Protein AF-A0A1V6RNL5-F1 (afdb_monomer_lite)

Radius of gyration: 36.67 Å; chains: 1; bounding box: 53×92×108 Å

Structure (mmCIF, N/CA/C/O backbone):
data_AF-A0A1V6RNL5-F1
#
_entry.id   AF-A0A1V6RNL5-F1
#
loop_
_atom_site.group_PDB
_atom_site.id
_atom_site.type_symbol
_atom_site.label_atom_id
_atom_site.label_alt_id
_atom_site.label_comp_id
_atom_site.label_asym_id
_atom_site.label_entity_id
_atom_site.label_seq_id
_atom_site.pdbx_PDB_ins_code
_atom_site.Cartn_x
_atom_site.Cartn_y
_atom_site.Cartn_z
_atom_site.occupancy
_atom_site.B_iso_or_equiv
_atom_site.auth_seq_id
_atom_site.auth_comp_id
_atom_site.auth_asym_id
_atom_site.auth_atom_id
_atom_site.pdbx_PDB_model_num
ATOM 1 N N . MET A 1 1 ? 14.570 60.251 66.792 1.00 41.22 1 MET A N 1
ATOM 2 C CA . MET A 1 1 ? 13.364 60.557 65.996 1.00 41.22 1 MET A CA 1
ATOM 3 C C . MET A 1 1 ? 12.457 59.343 66.169 1.00 41.22 1 MET A C 1
ATOM 5 O O . MET A 1 1 ? 12.701 58.349 65.509 1.00 41.22 1 MET A O 1
ATOM 9 N N . ALA A 1 2 ? 11.607 59.232 67.196 1.00 32.16 2 ALA A N 1
ATOM 10 C CA . ALA A 1 2 ? 10.830 60.250 67.924 1.00 32.16 2 ALA A CA 1
ATOM 11 C C . ALA A 1 2 ? 9.816 60.954 66.993 1.00 32.16 2 ALA A C 1
ATOM 13 O O . ALA A 1 2 ? 10.251 61.456 65.961 1.00 32.16 2 ALA A O 1
ATOM 14 N N . SER A 1 3 ? 8.511 61.024 67.299 1.00 32.56 3 SER A N 1
ATOM 15 C CA . SER A 1 3 ? 7.811 60.628 68.542 1.00 32.56 3 SER A CA 1
ATOM 16 C C . SER A 1 3 ? 6.303 60.375 68.325 1.00 32.56 3 SER A C 1
ATOM 18 O O . SER A 1 3 ? 5.767 60.747 67.287 1.00 32.56 3 SER A O 1
ATOM 20 N N . SER A 1 4 ? 5.657 59.871 69.387 1.00 38.09 4 SER A N 1
ATOM 21 C CA . SER A 1 4 ? 4.249 60.084 69.778 1.00 38.09 4 SER A CA 1
ATOM 22 C C . SER A 1 4 ? 3.195 59.063 69.326 1.00 38.09 4 SER A C 1
ATOM 24 O O . SER A 1 4 ? 3.039 58.761 68.149 1.00 38.09 4 SER A O 1
ATOM 26 N N . ALA A 1 5 ? 2.441 58.585 70.322 1.00 38.34 5 ALA A N 1
ATOM 27 C CA . ALA A 1 5 ? 1.270 57.714 70.239 1.00 38.34 5 ALA A CA 1
ATOM 28 C C . ALA A 1 5 ? 0.258 58.121 71.333 1.00 38.34 5 ALA A C 1
ATOM 30 O O . ALA A 1 5 ? 0.687 58.597 72.381 1.00 38.34 5 ALA A O 1
ATOM 31 N N . GLU A 1 6 ? -1.036 57.880 71.097 1.00 43.03 6 GLU A N 1
ATOM 32 C CA . GLU A 1 6 ? -2.207 58.001 72.000 1.00 43.03 6 GLU A CA 1
ATOM 33 C C . GLU A 1 6 ? -3.314 57.084 71.415 1.00 43.03 6 GLU A C 1
ATOM 35 O O . GLU A 1 6 ? -3.303 56.875 70.203 1.00 43.03 6 GLU A O 1
ATOM 40 N N . TYR A 1 7 ? -4.281 56.462 72.109 1.00 35.28 7 TYR A N 1
ATOM 41 C CA . TYR A 1 7 ? -4.679 56.288 73.529 1.00 35.28 7 TYR A CA 1
ATOM 42 C C . TYR A 1 7 ? -5.334 54.857 73.603 1.00 35.28 7 TYR A C 1
ATOM 44 O O . TYR A 1 7 ? -5.719 54.338 72.558 1.00 35.28 7 TYR A O 1
ATOM 52 N N . ILE A 1 8 ? -5.378 54.036 74.670 1.00 39.12 8 ILE A N 1
ATOM 53 C CA . ILE A 1 8 ? -5.856 54.191 76.068 1.00 39.12 8 ILE A CA 1
ATOM 54 C C . ILE A 1 8 ? -7.378 54.495 76.133 1.00 39.12 8 ILE A C 1
ATOM 56 O O . ILE A 1 8 ? -7.800 55.491 75.564 1.00 39.12 8 ILE A O 1
ATOM 60 N N . THR A 1 9 ? -8.280 53.725 76.778 1.00 37.34 9 THR A N 1
ATOM 61 C CA . THR A 1 9 ? -8.229 52.401 77.469 1.00 37.34 9 THR A CA 1
ATOM 62 C C . THR A 1 9 ? -9.648 51.803 77.671 1.00 37.34 9 THR A C 1
ATOM 64 O O . THR A 1 9 ? -10.615 52.554 77.718 1.00 37.34 9 THR A O 1
ATOM 67 N N . SER A 1 10 ? -9.706 50.486 77.957 1.00 36.59 10 SER A N 1
ATOM 68 C CA . SER A 1 10 ? -10.604 49.773 78.916 1.00 36.59 10 SER A CA 1
ATOM 69 C C . SER A 1 10 ? -12.137 49.713 78.742 1.00 36.59 10 SER A C 1
ATOM 71 O O . SER A 1 10 ? -12.800 50.743 78.666 1.00 36.59 10 SER A O 1
ATOM 73 N N . GLY A 1 11 ? -12.690 48.498 78.904 1.00 33.75 11 GLY A N 1
ATOM 74 C CA . GLY A 1 11 ? -14.113 48.236 79.175 1.00 33.75 11 GLY A CA 1
ATOM 75 C C . GLY A 1 11 ? -14.483 46.739 79.190 1.00 33.75 11 GLY A C 1
ATOM 76 O O . GLY A 1 11 ? -14.855 46.212 78.149 1.00 33.75 11 GLY A O 1
ATOM 77 N N . ASP A 1 12 ? -14.388 46.078 80.352 1.00 36.31 12 ASP A N 1
ATOM 78 C CA . ASP A 1 12 ? -15.117 44.827 80.675 1.00 36.31 12 ASP A CA 1
ATOM 79 C C . ASP A 1 12 ? -16.646 45.087 80.700 1.00 36.31 12 ASP A C 1
ATOM 81 O O . ASP A 1 12 ? -17.054 46.236 80.892 1.00 36.31 12 ASP A O 1
ATOM 85 N N . SER A 1 13 ? -17.560 44.118 80.564 1.00 37.72 13 SER A N 1
ATOM 86 C CA . SER A 1 13 ? -17.477 42.637 80.590 1.00 37.72 13 SER A CA 1
ATOM 87 C C . SER A 1 13 ? -18.194 42.028 79.336 1.00 37.72 13 SER A C 1
ATOM 89 O O . SER A 1 13 ? -18.078 42.639 78.277 1.00 37.72 13 SER A O 1
ATOM 91 N N . ASP A 1 14 ? -18.892 40.877 79.239 1.00 37.12 14 ASP A N 1
ATOM 92 C CA . ASP A 1 14 ? -19.464 39.877 80.173 1.00 37.12 14 ASP A CA 1
ATOM 93 C C . ASP A 1 14 ? -19.733 38.512 79.459 1.00 37.12 14 ASP A C 1
ATOM 95 O O . ASP A 1 14 ? -19.232 38.284 78.357 1.00 37.12 14 ASP A O 1
ATOM 99 N N . GLU A 1 15 ? -20.484 37.587 80.075 1.00 40.53 15 GLU A N 1
ATOM 100 C CA . GLU A 1 15 ? -20.729 36.207 79.599 1.00 40.53 15 GLU A CA 1
ATOM 101 C C . GLU A 1 15 ? -21.642 36.046 78.358 1.00 40.53 15 GLU A C 1
ATOM 103 O O . GLU A 1 15 ? -22.542 36.842 78.088 1.00 40.53 15 GLU A O 1
ATOM 108 N N . GLY A 1 16 ? -21.466 34.923 77.639 1.00 38.56 16 GLY A N 1
ATOM 109 C CA . GLY A 1 16 ? -22.313 34.526 76.506 1.00 38.56 16 GLY A CA 1
ATOM 110 C C . GLY A 1 16 ? -21.909 33.201 75.844 1.00 38.56 16 GLY A C 1
ATOM 111 O O . GLY A 1 16 ? -21.438 33.196 74.711 1.00 38.56 16 GLY A O 1
ATOM 112 N N . LEU A 1 17 ? -22.075 32.070 76.540 1.00 47.16 17 LEU A N 1
ATOM 113 C CA . LEU A 1 17 ? -21.895 30.733 75.952 1.00 47.16 17 LEU A CA 1
ATOM 114 C C . LEU A 1 17 ? -22.963 30.436 74.887 1.00 47.16 17 LEU A C 1
ATOM 116 O O . LEU A 1 17 ? -24.149 30.586 75.175 1.00 47.16 17 LEU A O 1
ATOM 120 N N . LEU A 1 18 ? -22.557 29.872 73.744 1.00 44.62 18 LEU A N 1
ATOM 121 C CA . LEU A 1 18 ? -23.178 28.667 73.173 1.00 44.62 18 LEU A CA 1
ATOM 122 C C . LEU A 1 18 ? -22.294 28.046 72.076 1.00 44.62 18 LEU A C 1
ATOM 124 O O . LEU A 1 18 ? -21.617 28.749 71.330 1.00 44.62 18 LEU A O 1
ATOM 128 N N . ASP A 1 19 ? -22.313 26.718 72.024 1.00 43.34 19 ASP A N 1
ATOM 129 C CA . ASP A 1 19 ? -21.686 25.866 71.011 1.00 43.34 19 ASP A CA 1
ATOM 130 C C . ASP A 1 19 ? -22.740 25.476 69.965 1.00 43.34 19 ASP A C 1
ATOM 132 O O . ASP A 1 19 ? -23.848 25.088 70.339 1.00 43.34 19 ASP A O 1
ATOM 136 N N . ASP A 1 20 ? -22.389 25.574 68.682 1.00 44.31 20 ASP A N 1
ATOM 137 C CA . ASP A 1 20 ? -23.000 24.783 67.611 1.00 44.31 20 ASP A CA 1
ATOM 138 C C . ASP A 1 20 ? -21.990 24.628 66.463 1.00 44.31 20 ASP A C 1
ATOM 140 O O . ASP A 1 20 ? -21.675 25.577 65.740 1.00 44.31 20 ASP A O 1
ATOM 144 N N . SER A 1 21 ? -21.431 23.426 66.318 1.00 47.72 21 SER A N 1
ATOM 145 C CA . SER A 1 21 ? -20.469 23.113 65.258 1.00 47.72 21 SER A CA 1
ATOM 146 C C . SER A 1 21 ? -21.186 22.643 63.994 1.00 47.72 21 SER A C 1
ATOM 148 O O . SER A 1 21 ? -21.241 21.447 63.698 1.00 47.72 21 SER A O 1
ATOM 150 N N . SER A 1 22 ? -21.703 23.601 63.219 1.00 52.56 22 SER A N 1
ATOM 151 C CA . SER A 1 22 ? -22.278 23.352 61.895 1.00 52.56 22 SER A CA 1
ATOM 152 C C . SER A 1 22 ? -21.221 22.780 60.938 1.00 52.56 22 SER A C 1
ATOM 154 O O . SER A 1 22 ? -20.513 23.511 60.243 1.00 52.56 22 SER A O 1
ATOM 156 N N . HIS A 1 23 ? -21.103 21.453 60.923 1.00 49.34 23 HIS A N 1
ATOM 157 C CA . HIS A 1 23 ? -20.392 20.722 59.887 1.00 49.34 23 HIS A CA 1
ATOM 158 C C . HIS A 1 23 ? -21.227 20.818 58.611 1.00 49.34 23 HIS A C 1
ATOM 160 O O . HIS A 1 23 ? -22.218 20.104 58.453 1.00 49.34 23 HIS A O 1
ATOM 166 N N . ASP A 1 24 ? -20.827 21.706 57.701 1.00 44.84 24 ASP A N 1
ATOM 167 C CA . ASP A 1 24 ? -21.264 21.642 56.310 1.00 44.84 24 ASP A CA 1
ATOM 168 C C . ASP A 1 24 ? -20.626 20.400 55.668 1.00 44.84 24 ASP A C 1
ATOM 170 O O . ASP A 1 24 ? -19.614 20.484 54.969 1.00 44.84 24 ASP A O 1
ATOM 174 N N . ASP A 1 25 ? -21.221 19.231 55.931 1.00 44.69 25 ASP A N 1
ATOM 175 C CA . ASP A 1 25 ? -20.974 17.981 55.210 1.00 44.69 25 ASP A CA 1
ATOM 176 C C . ASP A 1 25 ? -21.470 18.140 53.764 1.00 44.69 25 ASP A C 1
ATOM 178 O O . ASP A 1 25 ? -22.495 17.594 53.340 1.00 44.69 25 ASP A O 1
ATOM 182 N N . ILE A 1 26 ? -20.714 18.916 52.982 1.00 53.91 26 ILE A N 1
ATOM 183 C CA . ILE A 1 26 ? -20.767 18.898 51.528 1.00 53.91 26 ILE A CA 1
ATOM 184 C C . ILE A 1 26 ? -20.291 17.506 51.126 1.00 53.91 26 ILE A C 1
ATOM 186 O O . ILE A 1 26 ? -19.100 17.253 50.950 1.00 53.91 26 ILE A O 1
ATOM 190 N N . ALA A 1 27 ? -21.252 16.592 51.011 1.00 55.25 27 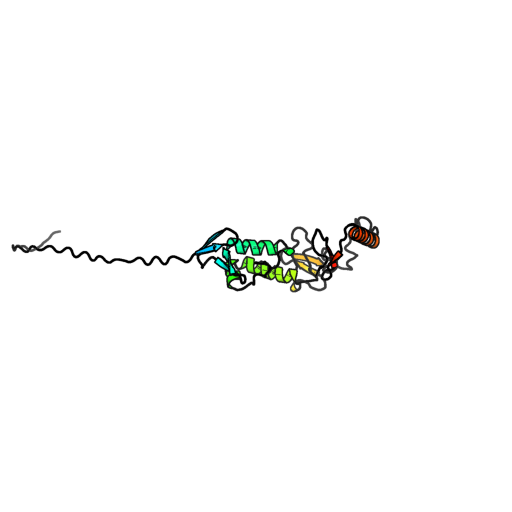ALA A N 1
ATOM 191 C CA . ALA A 1 27 ? -21.075 15.296 50.389 1.00 55.25 27 ALA A CA 1
ATOM 192 C C . ALA A 1 27 ? -20.776 15.525 48.903 1.00 55.25 27 ALA A C 1
ATOM 194 O O . ALA A 1 27 ? -21.661 15.450 48.051 1.00 55.25 27 ALA A O 1
ATOM 195 N N . GLU A 1 28 ? -19.519 15.863 48.616 1.00 52.66 28 GLU A N 1
ATOM 196 C CA . GLU A 1 28 ? -18.954 16.001 47.283 1.00 52.66 28 GLU A CA 1
ATOM 197 C C . GLU A 1 28 ? -18.931 14.604 46.657 1.00 52.66 28 GLU A C 1
ATOM 199 O O . GLU A 1 28 ? -17.948 13.868 46.724 1.00 52.66 28 GLU A O 1
ATOM 204 N N . THR A 1 29 ? -20.087 14.196 46.126 1.00 50.03 29 THR A N 1
ATOM 205 C CA . THR A 1 29 ? -20.258 12.941 45.407 1.00 50.03 29 THR A CA 1
ATOM 206 C C . THR A 1 29 ? -19.418 13.017 44.147 1.00 50.03 29 THR A C 1
ATOM 208 O O . THR A 1 29 ? -19.873 13.512 43.117 1.00 50.03 29 THR A O 1
ATOM 211 N N . SER A 1 30 ? -18.180 12.544 44.253 1.00 56.25 30 SER A N 1
ATOM 212 C CA . SER A 1 30 ? -17.283 12.338 43.131 1.00 56.25 30 SER A CA 1
ATOM 213 C C . SER A 1 30 ? -17.957 11.386 42.147 1.00 56.25 30 SER A C 1
ATOM 215 O O . SER A 1 30 ? -17.951 10.167 42.339 1.00 56.25 30 SER A O 1
ATOM 217 N N . GLU A 1 31 ? -18.570 11.956 41.111 1.00 56.22 31 GLU A N 1
ATOM 218 C CA . GLU A 1 31 ? -19.057 11.228 39.948 1.00 56.22 31 GLU A CA 1
ATOM 219 C C . GLU A 1 31 ? -17.828 10.696 39.202 1.00 56.22 31 GLU A C 1
ATOM 221 O O . GLU A 1 31 ? -17.323 11.304 38.261 1.00 56.22 31 GLU A O 1
ATOM 226 N N . GLU A 1 32 ? -17.301 9.562 39.675 1.00 59.94 32 GLU A N 1
ATOM 227 C CA . GLU A 1 32 ? -16.332 8.765 38.934 1.00 59.94 32 GLU A CA 1
ATOM 228 C C . GLU A 1 32 ? -17.032 8.249 37.670 1.00 59.94 32 GLU A C 1
ATOM 230 O O . GLU A 1 32 ? -17.618 7.162 37.649 1.00 59.94 32 GLU A O 1
ATOM 235 N N . GLU A 1 33 ? -16.993 9.055 36.604 1.00 62.12 33 GLU A N 1
ATOM 236 C CA . GLU A 1 33 ? -17.352 8.642 35.251 1.00 62.12 33 GLU A CA 1
ATOM 237 C C . GLU A 1 33 ? -16.425 7.490 34.841 1.00 62.12 33 GLU A C 1
ATOM 239 O O . GLU A 1 33 ? -15.336 7.688 34.301 1.00 62.12 33 GLU A O 1
ATOM 244 N N . THR A 1 34 ? -16.845 6.263 35.156 1.00 69.81 34 THR A N 1
ATOM 245 C CA . THR A 1 34 ? -16.095 5.037 34.863 1.00 69.81 34 THR A CA 1
ATOM 246 C C . THR A 1 34 ? -15.932 4.870 33.351 1.00 69.81 34 THR A C 1
ATOM 248 O O . THR A 1 34 ? -16.794 4.325 32.662 1.00 69.81 34 THR A O 1
ATOM 251 N N . GLU A 1 35 ? -14.812 5.381 32.828 1.00 79.94 35 GLU A N 1
ATOM 252 C CA . GLU A 1 35 ? -14.520 5.450 31.396 1.00 79.94 35 GLU A CA 1
ATOM 253 C C . GLU A 1 35 ? -14.692 4.069 30.747 1.00 79.94 35 GLU A C 1
ATOM 255 O O . GLU A 1 35 ? -13.961 3.121 31.047 1.00 79.94 35 GLU A O 1
ATOM 260 N N . THR A 1 36 ? -15.686 3.937 29.863 1.00 88.06 36 THR A N 1
ATOM 261 C CA . THR A 1 36 ? -16.117 2.630 29.354 1.00 88.06 36 THR A CA 1
ATOM 262 C C . THR A 1 36 ? -15.012 1.964 28.536 1.00 88.06 36 THR A C 1
ATOM 264 O O . THR A 1 36 ? -14.718 2.375 27.408 1.00 88.06 36 THR A O 1
ATOM 267 N N . ARG A 1 37 ? -14.413 0.909 29.091 1.00 93.12 37 ARG A N 1
ATOM 268 C CA . ARG A 1 37 ? -13.313 0.164 28.469 1.00 93.12 37 ARG A CA 1
ATOM 269 C C . ARG A 1 37 ? -13.829 -0.937 27.546 1.00 93.12 37 ARG A C 1
ATOM 271 O O . ARG A 1 37 ? -14.922 -1.461 27.738 1.00 93.12 37 ARG A O 1
ATOM 278 N N . HIS A 1 38 ? -13.031 -1.298 26.548 1.00 94.56 38 HIS A N 1
ATOM 279 C CA . HIS A 1 38 ? -13.281 -2.421 25.645 1.00 94.56 38 HIS A CA 1
ATOM 280 C C . HIS A 1 38 ? -11.998 -3.236 25.439 1.00 94.56 38 HIS A C 1
ATOM 282 O O . HIS A 1 38 ? -10.903 -2.678 25.352 1.00 94.56 38 HIS A O 1
ATOM 288 N N . ALA A 1 39 ? -12.126 -4.559 25.327 1.00 96.94 39 ALA A N 1
ATOM 289 C CA . ALA A 1 39 ? -10.996 -5.452 25.077 1.00 96.94 39 ALA A CA 1
ATOM 290 C C . ALA A 1 39 ? -10.543 -5.427 23.604 1.00 96.94 39 ALA A C 1
ATOM 292 O O . ALA A 1 39 ? -11.356 -5.438 22.675 1.00 96.94 39 ALA A O 1
ATOM 293 N N . CYS A 1 40 ? -9.230 -5.443 23.381 1.00 97.75 40 CYS A N 1
ATOM 294 C CA . CYS A 1 40 ? -8.623 -5.562 22.060 1.00 97.75 40 CYS A CA 1
ATOM 295 C C . CYS A 1 40 ? -8.640 -7.018 21.565 1.00 97.75 40 CYS A C 1
ATOM 297 O O . CYS A 1 40 ? -8.128 -7.923 22.219 1.00 97.75 40 CYS A O 1
ATOM 299 N N . THR A 1 41 ? -9.127 -7.238 20.344 1.00 96.81 41 THR A N 1
ATOM 300 C CA . THR A 1 41 ? -9.250 -8.563 19.700 1.00 96.81 41 THR A CA 1
ATOM 301 C C . THR A 1 41 ? -7.902 -9.274 19.492 1.00 96.81 41 THR A C 1
ATOM 303 O O . THR A 1 41 ? -7.871 -10.487 19.299 1.00 96.81 41 THR A O 1
ATOM 306 N N . SER A 1 42 ? -6.780 -8.542 19.510 1.00 96.50 42 SER A N 1
ATOM 307 C CA . SER A 1 42 ? -5.441 -9.093 19.239 1.00 96.50 42 SER A CA 1
ATOM 308 C C . SER A 1 42 ? -4.554 -9.272 20.473 1.00 96.50 42 SER A C 1
ATOM 310 O O . SER A 1 42 ? -3.875 -10.292 20.544 1.00 96.50 42 SER A O 1
ATOM 312 N N . CYS A 1 43 ? -4.543 -8.335 21.429 1.00 97.62 43 CYS A N 1
ATOM 313 C CA . CYS A 1 43 ? -3.750 -8.458 22.665 1.00 97.62 43 CYS A CA 1
ATOM 314 C C . CYS A 1 43 ? -4.581 -8.806 23.912 1.00 97.62 43 CYS A C 1
ATOM 316 O O . CYS A 1 43 ? -4.008 -9.074 24.960 1.00 97.62 43 CYS A O 1
ATOM 318 N N . THR A 1 44 ? -5.916 -8.838 23.820 1.00 96.69 44 THR A N 1
ATOM 319 C CA . THR A 1 44 ? -6.878 -9.099 24.918 1.00 96.69 44 THR A CA 1
ATOM 320 C C . THR A 1 44 ? -6.890 -8.100 26.083 1.00 96.69 44 THR A C 1
ATOM 322 O O . THR A 1 44 ? -7.766 -8.184 26.936 1.00 96.69 44 THR A O 1
ATOM 325 N N . GLU A 1 45 ? -5.996 -7.112 26.090 1.00 97.62 45 GLU A N 1
ATOM 326 C CA . GLU A 1 45 ? -5.992 -5.994 27.040 1.00 97.62 45 GLU A CA 1
ATOM 327 C C . GLU A 1 45 ? -7.161 -5.022 26.802 1.00 97.62 45 GLU A C 1
ATOM 329 O O . GLU A 1 45 ? -7.674 -4.900 25.684 1.00 97.62 45 GLU A O 1
ATOM 334 N N . GLU A 1 46 ? -7.552 -4.293 27.849 1.00 96.31 46 GLU A N 1
ATOM 335 C CA . GLU A 1 46 ? -8.646 -3.319 27.821 1.00 96.31 46 GLU A CA 1
ATOM 336 C C . GLU A 1 46 ? -8.168 -1.879 27.623 1.00 96.31 46 GLU A C 1
ATOM 338 O O . GLU A 1 46 ? -7.299 -1.393 28.352 1.00 96.31 46 GLU A O 1
ATOM 343 N N . TYR A 1 47 ? -8.827 -1.161 26.715 1.00 95.38 47 TYR A N 1
ATOM 344 C CA . TYR A 1 47 ? -8.529 0.223 26.344 1.00 95.38 47 TYR A CA 1
ATOM 345 C C . TYR A 1 47 ? -9.792 1.090 26.435 1.00 95.38 47 TYR A C 1
ATOM 347 O O . TYR A 1 47 ? -10.895 0.568 26.250 1.00 95.38 47 TYR A O 1
ATOM 355 N N . PRO A 1 48 ? -9.666 2.401 26.699 1.00 93.62 48 PRO A N 1
ATOM 356 C CA . PRO A 1 48 ? -10.796 3.321 26.617 1.00 93.62 48 PRO A CA 1
ATOM 357 C C . PRO A 1 48 ? -11.300 3.475 25.175 1.00 93.62 48 PRO A C 1
ATOM 359 O O . PRO A 1 48 ? -10.567 3.220 24.215 1.00 93.62 48 PRO A O 1
ATOM 362 N N . LEU A 1 49 ? -12.544 3.944 25.011 1.00 89.69 49 LEU A N 1
ATOM 363 C CA . LEU A 1 49 ? -13.148 4.183 23.688 1.00 89.69 49 LEU A CA 1
ATOM 364 C C . LEU A 1 49 ? -12.344 5.154 22.802 1.00 89.69 49 LEU A C 1
ATOM 366 O O . LEU A 1 49 ? -12.440 5.089 21.580 1.00 89.69 49 LEU A O 1
ATOM 370 N N . SER A 1 50 ? -11.547 6.034 23.407 1.00 89.12 50 SER A N 1
ATOM 371 C CA . SER A 1 50 ? -10.683 7.017 22.744 1.00 89.12 50 SER A CA 1
ATOM 372 C C . SER A 1 50 ? -9.481 6.405 22.001 1.00 89.12 50 SER A C 1
ATOM 374 O O . SER A 1 50 ? -9.030 6.974 21.006 1.00 89.12 50 SER A O 1
ATOM 376 N N . ASP A 1 51 ? -8.988 5.237 22.432 1.00 91.31 51 ASP A N 1
ATOM 377 C CA . ASP A 1 51 ? -7.808 4.554 21.867 1.00 91.31 51 ASP A CA 1
ATOM 378 C C . ASP A 1 51 ? -8.123 3.178 21.244 1.00 91.31 51 ASP A C 1
ATOM 380 O O . ASP A 1 51 ? -7.213 2.411 20.897 1.00 91.31 51 ASP A O 1
ATOM 384 N N . ILE A 1 52 ? -9.412 2.873 21.044 1.00 93.94 52 ILE A N 1
ATOM 385 C CA . ILE A 1 52 ? -9.873 1.634 20.410 1.00 93.94 52 ILE A CA 1
ATOM 386 C C . ILE A 1 52 ? -10.658 1.901 19.117 1.00 93.94 52 ILE A C 1
ATOM 388 O O . ILE A 1 52 ? -11.559 2.733 19.059 1.00 93.94 52 ILE A O 1
ATOM 392 N N . PHE A 1 53 ? -10.323 1.176 18.052 1.00 94.62 53 PHE A N 1
ATOM 393 C CA . PHE A 1 53 ? -11.026 1.241 16.774 1.00 94.62 53 PHE A CA 1
ATOM 394 C C . PHE A 1 53 ? -11.890 -0.004 16.572 1.00 94.62 53 PHE A C 1
ATOM 396 O O . PHE A 1 53 ? -11.374 -1.124 16.505 1.00 94.62 53 PHE A O 1
ATOM 403 N N . GLN A 1 54 ? -13.204 0.193 16.428 1.00 94.69 54 GLN A N 1
ATOM 404 C CA . GLN A 1 54 ? -14.136 -0.868 16.053 1.00 94.69 54 GLN A CA 1
ATOM 405 C C . GLN A 1 54 ? -14.271 -0.974 14.528 1.00 94.69 54 GLN A C 1
ATOM 407 O O . GLN A 1 54 ? -14.543 -0.005 13.822 1.00 94.69 54 GLN A O 1
ATOM 412 N N . THR A 1 55 ? -14.096 -2.189 14.018 1.00 94.38 55 THR A N 1
ATOM 413 C CA . THR A 1 55 ? -14.195 -2.528 12.590 1.00 94.38 55 THR A CA 1
ATOM 414 C C . THR A 1 55 ? -15.625 -2.898 12.172 1.00 94.38 55 THR A C 1
ATOM 416 O O . THR A 1 55 ? -16.464 -3.232 13.002 1.00 94.38 55 THR A O 1
ATOM 419 N N . GLU A 1 56 ? -15.907 -2.923 10.860 1.00 92.31 56 GLU A N 1
ATOM 420 C CA . GLU A 1 56 ? -17.234 -3.289 10.308 1.00 92.31 56 GLU A CA 1
ATOM 421 C C . GLU A 1 56 ? -17.685 -4.725 10.663 1.00 92.31 56 GLU A C 1
ATOM 423 O O . GLU A 1 56 ? -18.873 -5.030 10.612 1.00 92.31 56 GLU A O 1
ATOM 428 N N . CYS A 1 57 ? -16.754 -5.592 11.076 1.00 94.75 57 CYS A N 1
ATOM 429 C CA . CYS A 1 57 ? -17.015 -6.937 11.603 1.00 94.75 57 CYS A CA 1
ATOM 430 C C . CYS A 1 57 ? -17.319 -6.949 13.126 1.00 94.75 57 CYS A C 1
ATOM 432 O O . CYS A 1 57 ? -17.258 -8.011 13.743 1.00 94.75 57 CYS A O 1
ATOM 434 N N . ALA A 1 58 ? -17.555 -5.779 13.736 1.00 93.75 58 ALA A N 1
ATOM 435 C CA . ALA A 1 58 ? -17.739 -5.504 15.170 1.00 93.75 58 ALA A CA 1
ATOM 436 C C . ALA A 1 58 ? -16.541 -5.780 16.111 1.00 93.75 58 ALA A C 1
ATOM 438 O O . ALA A 1 58 ? -16.617 -5.439 17.291 1.00 93.75 58 ALA A O 1
ATOM 439 N N . HIS A 1 59 ? -15.421 -6.320 15.618 1.00 95.88 59 HIS A N 1
ATOM 440 C CA . HIS A 1 59 ? -14.206 -6.512 16.419 1.00 95.88 59 HIS A CA 1
ATOM 441 C C . HIS A 1 59 ? -13.471 -5.191 16.681 1.00 95.88 59 HIS A C 1
ATOM 443 O O . HIS A 1 59 ? -13.330 -4.353 15.783 1.00 95.88 59 HIS A O 1
ATOM 449 N N . SER A 1 60 ? -12.953 -5.037 17.898 1.00 96.12 60 SER A N 1
ATOM 450 C CA . SER A 1 60 ? -12.241 -3.837 18.346 1.00 96.12 60 SER A CA 1
ATOM 451 C C . SER A 1 60 ? -10.735 -4.079 18.441 1.00 96.12 60 SER A C 1
ATOM 453 O O . SER A 1 60 ? -10.302 -5.157 18.852 1.00 96.12 60 SER A O 1
ATOM 455 N N . TYR A 1 61 ? -9.928 -3.086 18.071 1.00 96.81 61 TYR A N 1
ATOM 456 C CA . TYR A 1 61 ? -8.464 -3.147 18.086 1.00 96.81 61 TYR A CA 1
ATOM 457 C C . TYR A 1 61 ? -7.889 -1.898 18.753 1.00 96.81 61 TYR A C 1
ATOM 459 O O . TYR A 1 61 ? -8.307 -0.790 18.426 1.00 96.81 61 TYR A O 1
ATOM 467 N N . CYS A 1 62 ? -6.909 -2.058 19.642 1.00 96.56 62 CYS A N 1
ATOM 468 C CA . CYS A 1 62 ? -6.125 -0.929 20.137 1.00 96.56 62 CYS A CA 1
ATOM 469 C C . CYS A 1 62 ? -5.187 -0.381 19.051 1.00 96.56 62 CYS A C 1
ATOM 471 O O . CYS A 1 62 ? -4.849 -1.086 18.088 1.00 96.56 62 CYS A O 1
ATOM 473 N N . ARG A 1 63 ? -4.728 0.860 19.248 1.00 95.19 63 ARG A N 1
ATOM 474 C CA . ARG A 1 63 ? -3.819 1.594 18.353 1.00 95.19 63 ARG A CA 1
ATOM 475 C C . ARG A 1 63 ? -2.637 0.762 17.838 1.00 95.19 63 ARG A C 1
ATOM 477 O O . ARG A 1 63 ? -2.401 0.724 16.631 1.00 95.19 63 ARG A O 1
ATOM 484 N N . GLU A 1 64 ? -1.925 0.056 18.715 1.00 96.19 64 GLU A N 1
ATOM 485 C CA . GLU A 1 64 ? -0.760 -0.757 18.332 1.00 96.19 64 GLU A CA 1
ATOM 486 C C . GLU A 1 64 ? -1.142 -1.979 17.485 1.00 96.19 64 GLU A C 1
ATOM 488 O O . GLU A 1 64 ? -0.496 -2.286 16.483 1.00 96.19 64 GLU A O 1
ATOM 493 N N . CYS A 1 65 ? -2.229 -2.668 17.840 1.00 96.94 65 CYS A N 1
ATOM 494 C CA . CYS A 1 65 ? -2.672 -3.853 17.108 1.00 96.94 65 CYS A CA 1
ATOM 495 C C . CYS A 1 65 ? -3.207 -3.510 15.710 1.00 96.94 65 CYS A C 1
ATOM 497 O O . CYS A 1 65 ? -2.930 -4.246 14.758 1.00 96.94 65 CYS A O 1
ATOM 499 N N . ILE A 1 66 ? -3.923 -2.388 15.548 1.00 95.50 66 ILE A N 1
ATOM 500 C CA . ILE A 1 66 ? -4.353 -1.938 14.216 1.00 95.50 66 ILE A CA 1
ATOM 501 C C . ILE A 1 66 ? -3.165 -1.429 13.383 1.00 95.50 66 ILE A C 1
ATOM 503 O O . ILE A 1 66 ? -3.089 -1.747 12.195 1.00 95.50 66 ILE A O 1
ATOM 507 N N . LEU A 1 67 ? -2.187 -0.746 13.996 1.00 95.62 67 LEU A N 1
ATOM 508 C CA . LEU A 1 67 ? -0.926 -0.363 13.346 1.00 95.62 67 LEU A CA 1
ATOM 509 C C . LEU A 1 67 ? -0.185 -1.584 12.787 1.00 95.62 67 LEU A C 1
ATOM 511 O O . LEU A 1 67 ? 0.068 -1.637 11.582 1.00 95.62 67 LEU A O 1
ATOM 515 N N . HIS A 1 68 ? 0.080 -2.599 13.614 1.00 95.69 68 HIS A N 1
ATOM 516 C CA . HIS A 1 68 ? 0.737 -3.833 13.173 1.00 95.69 68 HIS A CA 1
ATOM 517 C C . HIS A 1 68 ? -0.036 -4.545 12.050 1.00 95.69 68 HIS A C 1
ATOM 519 O O . HIS A 1 68 ? 0.574 -5.104 11.134 1.00 95.69 68 HIS A O 1
ATOM 525 N N . LEU A 1 69 ? -1.374 -4.524 12.067 1.00 95.19 69 LEU A N 1
ATOM 526 C CA . LEU A 1 69 ? -2.188 -5.113 10.999 1.00 95.19 69 LEU A CA 1
ATOM 527 C C . LEU A 1 69 ? -2.022 -4.359 9.666 1.00 95.19 69 LEU A C 1
ATOM 529 O O . LEU A 1 69 ? -1.932 -4.988 8.607 1.00 95.19 69 LEU A O 1
ATOM 533 N N . PHE A 1 70 ? -1.914 -3.027 9.709 1.00 95.75 70 PHE A N 1
ATOM 534 C CA . PHE A 1 70 ? -1.583 -2.213 8.539 1.00 95.75 70 PHE A CA 1
ATOM 535 C C . PHE A 1 70 ? -0.147 -2.459 8.060 1.00 95.75 70 PHE A C 1
ATOM 537 O O . PHE A 1 70 ? 0.043 -2.721 6.872 1.00 95.75 70 PHE A O 1
ATOM 544 N N . GLU A 1 71 ? 0.853 -2.467 8.943 1.00 95.50 71 GLU A N 1
ATOM 545 C CA . GLU A 1 71 ? 2.258 -2.705 8.577 1.00 95.50 71 GLU A CA 1
ATOM 546 C C . GLU A 1 71 ? 2.477 -4.053 7.885 1.00 95.50 71 GLU A C 1
ATOM 548 O O . GLU A 1 71 ? 3.112 -4.111 6.827 1.00 95.50 71 GLU A O 1
ATOM 553 N N . ASN A 1 72 ? 1.879 -5.122 8.418 1.00 94.62 72 ASN A N 1
ATOM 554 C CA . ASN A 1 72 ? 1.927 -6.454 7.814 1.00 94.62 72 ASN A CA 1
ATOM 555 C C . ASN A 1 72 ? 1.283 -6.496 6.414 1.00 94.62 72 ASN A C 1
ATOM 557 O O . ASN A 1 72 ? 1.729 -7.254 5.550 1.00 94.62 72 ASN A O 1
ATOM 561 N N . SER A 1 73 ? 0.279 -5.652 6.149 1.00 94.50 73 SER A N 1
ATOM 562 C CA . SER A 1 73 ? -0.299 -5.497 4.806 1.00 94.50 73 SER A CA 1
ATOM 563 C C . SER A 1 73 ? 0.630 -4.759 3.831 1.00 94.50 73 SER A C 1
ATOM 565 O O . SER A 1 73 ? 0.579 -4.999 2.624 1.00 94.50 73 SER A O 1
ATOM 567 N N . LEU A 1 74 ? 1.509 -3.876 4.326 1.00 92.31 74 LEU A N 1
ATOM 568 C CA . LEU A 1 74 ? 2.494 -3.191 3.487 1.00 92.31 74 LEU A CA 1
ATOM 569 C C . LEU A 1 74 ? 3.643 -4.132 3.116 1.00 92.31 74 LEU A C 1
ATOM 571 O O . LEU A 1 74 ? 4.025 -4.193 1.945 1.00 92.31 74 LEU A O 1
ATOM 575 N N . THR A 1 75 ? 4.176 -4.880 4.086 1.00 90.12 75 THR A N 1
ATOM 576 C CA . THR A 1 75 ? 5.316 -5.789 3.878 1.00 90.12 75 THR A CA 1
ATOM 577 C C . THR A 1 75 ? 4.949 -7.013 3.037 1.00 90.12 75 THR A C 1
ATOM 579 O O . THR A 1 75 ? 5.732 -7.409 2.173 1.00 90.12 75 THR A O 1
ATOM 582 N N . ASN A 1 76 ? 3.752 -7.581 3.219 1.00 89.44 76 ASN A N 1
ATOM 583 C CA . ASN A 1 76 ? 3.305 -8.784 2.520 1.00 89.44 76 ASN A CA 1
ATOM 584 C C . ASN A 1 76 ? 2.085 -8.499 1.627 1.00 89.44 76 ASN A C 1
ATOM 586 O O . ASN A 1 76 ? 0.968 -8.328 2.108 1.00 89.44 76 ASN A O 1
ATOM 590 N N . GLU A 1 77 ? 2.285 -8.540 0.305 1.00 88.31 77 GLU A N 1
ATOM 591 C CA . GLU A 1 77 ? 1.240 -8.296 -0.705 1.00 88.31 77 GLU A CA 1
ATOM 592 C C . GLU A 1 77 ? 0.033 -9.251 -0.568 1.00 88.31 77 GLU A C 1
ATOM 594 O O . GLU A 1 77 ? -1.090 -8.859 -0.872 1.00 88.31 77 GLU A O 1
ATOM 599 N N . SER A 1 78 ? 0.211 -10.465 -0.024 1.00 90.19 78 SER A N 1
ATOM 600 C CA . SER A 1 78 ? -0.914 -11.383 0.244 1.00 90.19 78 SER A CA 1
ATOM 601 C C . SER A 1 78 ? -1.796 -10.959 1.431 1.00 90.19 78 SER A C 1
ATOM 603 O O . SER A 1 78 ? -2.964 -11.350 1.507 1.00 90.19 78 SER A O 1
ATOM 605 N N . LEU A 1 79 ? -1.273 -10.126 2.338 1.00 91.69 79 LEU A N 1
ATOM 606 C CA . LEU A 1 79 ? -2.002 -9.532 3.465 1.00 91.69 79 LEU A CA 1
ATOM 607 C C . LEU A 1 79 ? -2.608 -8.163 3.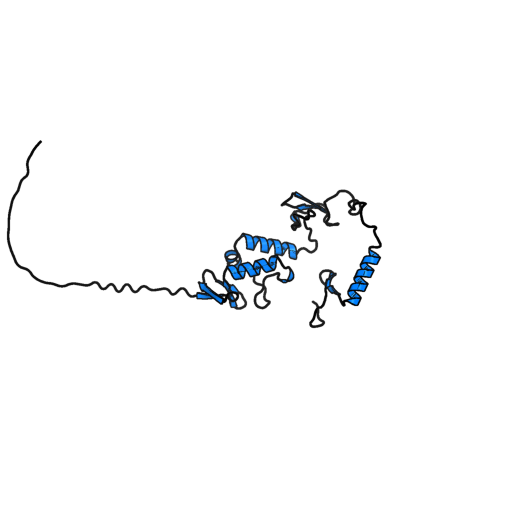118 1.00 91.69 79 LEU A C 1
ATOM 609 O O . LEU A 1 79 ? -3.299 -7.583 3.950 1.00 91.69 79 LEU A O 1
ATOM 613 N N . TYR A 1 80 ? -2.404 -7.662 1.896 1.00 92.62 80 TYR A N 1
ATOM 614 C CA . TYR A 1 80 ? -3.041 -6.443 1.404 1.00 92.62 80 TYR A CA 1
ATOM 615 C C . TYR A 1 80 ? -4.435 -6.726 0.807 1.00 92.62 80 TYR A C 1
ATOM 617 O O . TYR A 1 80 ? -4.627 -7.776 0.186 1.00 92.62 80 TYR A O 1
ATOM 625 N N . PRO A 1 81 ? -5.424 -5.821 0.961 1.00 93.62 81 PRO A N 1
ATOM 626 C CA . PRO A 1 81 ? -5.526 -4.829 2.041 1.00 93.62 81 PRO A CA 1
ATOM 627 C C . PRO A 1 81 ? -5.685 -5.528 3.411 1.00 93.62 81 PRO A C 1
ATOM 629 O O . PRO A 1 81 ? -6.088 -6.696 3.422 1.00 93.62 81 PRO A O 1
ATOM 632 N N . PRO A 1 82 ? -5.430 -4.848 4.548 1.00 94.50 82 PRO A N 1
ATOM 633 C CA . PRO A 1 82 ? -5.621 -5.413 5.886 1.00 94.50 82 PRO A CA 1
ATOM 634 C C . PRO A 1 82 ? -7.086 -5.816 6.108 1.00 94.50 82 PRO A C 1
ATOM 636 O O . PRO A 1 82 ? -7.998 -5.199 5.552 1.00 94.50 82 PRO A O 1
ATOM 639 N N . ARG A 1 83 ? -7.326 -6.879 6.888 1.00 95.00 83 ARG A N 1
ATOM 640 C CA . ARG A 1 83 ? -8.645 -7.528 7.012 1.00 95.00 83 ARG A CA 1
ATOM 641 C C . ARG A 1 83 ? -8.975 -7.941 8.446 1.00 95.00 83 ARG A C 1
ATOM 643 O O . ARG A 1 83 ? -8.152 -8.585 9.088 1.00 95.00 83 ARG A O 1
ATOM 650 N N . CYS A 1 84 ? -10.216 -7.700 8.867 1.00 95.44 84 CYS A N 1
ATOM 651 C CA . CYS A 1 84 ? -10.878 -8.444 9.947 1.00 95.44 84 CYS A CA 1
ATOM 652 C C . CYS A 1 84 ? -11.810 -9.486 9.318 1.00 95.44 84 CYS A C 1
ATOM 654 O O . CYS A 1 84 ? -12.498 -9.152 8.361 1.00 95.44 84 CYS A O 1
ATOM 656 N N . CYS A 1 85 ? -11.883 -10.722 9.831 1.00 93.44 85 CYS A N 1
ATOM 657 C CA . CYS A 1 85 ? -12.877 -11.725 9.391 1.00 93.44 85 CYS A CA 1
ATOM 658 C C . CYS A 1 85 ? -13.009 -11.857 7.853 1.00 93.44 85 CYS A C 1
ATOM 660 O O . CYS A 1 85 ? -14.104 -11.990 7.313 1.00 93.44 85 CYS A O 1
ATOM 662 N N . HIS A 1 86 ? -11.878 -11.781 7.141 1.00 90.12 86 HIS A N 1
ATOM 663 C CA . HIS A 1 86 ? -11.759 -11.709 5.673 1.00 90.12 86 HIS A CA 1
ATOM 664 C C . HIS A 1 86 ? -12.338 -10.452 4.980 1.00 90.12 86 HIS A C 1
ATOM 666 O O . HIS A 1 86 ? -12.087 -10.264 3.789 1.00 90.12 86 HIS A O 1
ATOM 672 N N . GLN A 1 87 ? -13.022 -9.556 5.691 1.00 93.25 87 GLN A N 1
ATOM 673 C CA . GLN A 1 87 ? -13.483 -8.258 5.194 1.00 93.25 87 GLN A CA 1
ATOM 674 C C . GLN A 1 87 ? -12.355 -7.205 5.234 1.00 93.25 87 GLN A C 1
ATOM 676 O O . GLN A 1 87 ? -11.697 -7.061 6.268 1.00 93.25 87 GLN A O 1
ATOM 681 N N . PRO A 1 88 ? -12.103 -6.454 4.142 1.00 93.12 88 PRO A N 1
ATOM 682 C CA . PRO A 1 88 ? -11.130 -5.361 4.134 1.00 93.12 88 PRO A CA 1
ATOM 683 C C . PRO A 1 88 ? -11.475 -4.254 5.131 1.00 93.12 88 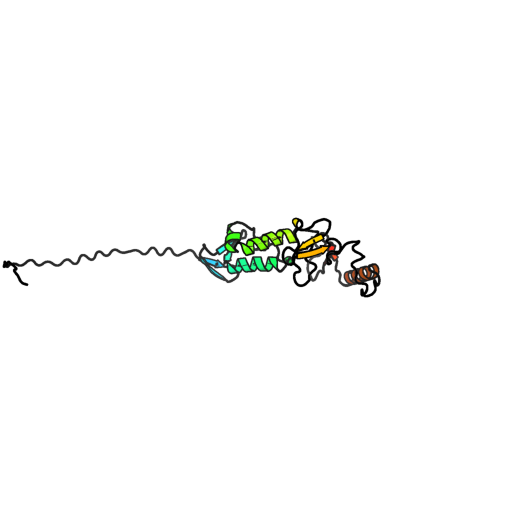PRO A C 1
ATOM 685 O O . PRO A 1 88 ? -12.579 -3.713 5.103 1.00 93.12 88 PRO A O 1
ATOM 688 N N . ILE A 1 89 ? -10.504 -3.862 5.955 1.00 93.62 89 ILE A N 1
ATOM 689 C CA . ILE A 1 89 ? -10.623 -2.680 6.810 1.00 93.62 89 ILE A CA 1
ATOM 690 C C . ILE A 1 89 ? -10.506 -1.445 5.914 1.00 93.62 89 ILE A C 1
ATOM 692 O O . ILE A 1 89 ? -9.534 -1.281 5.171 1.00 93.62 89 ILE A O 1
ATOM 696 N N . ARG A 1 90 ? -11.530 -0.590 5.942 1.00 85.62 90 ARG A N 1
ATOM 697 C CA . ARG A 1 90 ? -11.576 0.629 5.131 1.00 85.62 90 ARG A CA 1
ATOM 698 C C . ARG A 1 90 ? -10.684 1.702 5.752 1.00 85.62 90 ARG A C 1
ATOM 700 O O . ARG A 1 90 ? -10.710 1.899 6.960 1.00 85.62 90 ARG A O 1
ATOM 707 N N . ALA A 1 91 ? -9.954 2.435 4.916 1.00 83.19 91 ALA A N 1
ATOM 708 C CA . ALA A 1 91 ? -9.309 3.680 5.325 1.00 83.19 91 ALA A CA 1
ATOM 709 C C . ALA A 1 91 ? -10.379 4.781 5.437 1.00 83.19 91 ALA A C 1
ATOM 711 O O . ALA A 1 91 ? -10.664 5.490 4.472 1.00 83.19 91 ALA A O 1
ATOM 712 N N . SER A 1 92 ? -11.047 4.832 6.590 1.00 90.00 92 SER A N 1
ATOM 713 C CA . SER A 1 92 ? -11.877 5.955 7.033 1.00 90.00 92 SER A CA 1
ATOM 714 C C . SER A 1 92 ? -11.037 6.907 7.888 1.00 90.00 92 SER A C 1
ATOM 716 O O . SER A 1 92 ? -9.994 6.504 8.400 1.00 90.00 92 SER A O 1
ATOM 718 N N . THR A 1 93 ? -11.495 8.146 8.089 1.00 91.81 93 THR A N 1
ATOM 719 C CA . THR A 1 93 ? -10.768 9.157 8.879 1.00 91.81 93 THR A CA 1
ATOM 720 C C . THR A 1 93 ? -10.363 8.629 10.259 1.00 91.81 93 THR A C 1
ATOM 722 O O . THR A 1 93 ? -9.191 8.682 10.594 1.00 91.81 93 THR A O 1
ATOM 725 N N . ALA A 1 94 ? -11.273 7.964 10.981 1.00 90.31 94 ALA A N 1
ATOM 726 C CA . ALA A 1 94 ? -10.983 7.367 12.290 1.00 90.31 94 ALA A CA 1
ATOM 727 C C . ALA A 1 94 ? -9.850 6.316 12.269 1.00 90.31 94 ALA A C 1
ATOM 729 O O . ALA A 1 94 ? -9.093 6.204 13.231 1.00 90.31 94 ALA A O 1
ATOM 730 N N . VAL A 1 95 ? -9.694 5.559 11.174 1.00 91.19 95 VAL A N 1
ATOM 731 C CA . VAL A 1 95 ? -8.546 4.651 11.003 1.00 91.19 95 VAL A CA 1
ATOM 732 C C . VAL A 1 95 ? -7.279 5.442 10.710 1.00 91.19 95 VAL A C 1
ATOM 734 O O . VAL A 1 95 ? -6.239 5.145 11.288 1.00 91.19 95 VAL A O 1
ATOM 737 N N . GLU A 1 96 ? -7.363 6.443 9.832 1.00 93.94 96 GLU A N 1
ATOM 738 C CA . GLU A 1 96 ? -6.227 7.283 9.440 1.00 93.94 96 GLU A CA 1
ATOM 739 C C . GLU A 1 96 ? -5.668 8.109 10.612 1.00 93.94 96 GLU A C 1
ATOM 741 O O . GLU A 1 96 ? -4.448 8.243 10.733 1.00 93.94 96 GLU A O 1
ATOM 746 N N . ASP A 1 97 ? -6.538 8.570 11.513 1.00 92.56 97 ASP A N 1
ATOM 747 C CA . ASP A 1 97 ? -6.195 9.247 12.767 1.00 92.56 97 ASP A CA 1
ATOM 748 C C . ASP A 1 97 ? -5.588 8.274 13.796 1.00 92.56 97 ASP A C 1
ATOM 750 O O . ASP A 1 97 ? -4.673 8.637 14.541 1.00 92.56 97 ASP A O 1
ATOM 754 N N . MET A 1 98 ? -6.038 7.011 13.825 1.00 92.06 98 MET A N 1
ATOM 755 C CA . MET A 1 98 ? -5.481 6.008 14.737 1.00 92.06 98 MET A CA 1
ATOM 756 C C . MET A 1 98 ? -4.089 5.523 14.306 1.00 92.06 98 MET A C 1
ATOM 758 O O . MET A 1 98 ? -3.182 5.467 15.140 1.00 92.06 98 MET A O 1
ATOM 762 N N . ILE A 1 99 ? -3.895 5.212 13.017 1.00 93.88 99 ILE A N 1
ATOM 763 C CA . ILE A 1 99 ? -2.592 4.782 12.468 1.00 93.88 99 ILE A CA 1
ATOM 764 C C . ILE A 1 99 ? -1.648 5.959 12.162 1.00 93.88 99 ILE A C 1
ATOM 766 O O . ILE A 1 99 ? -0.463 5.760 11.892 1.00 93.88 99 ILE A O 1
ATOM 770 N N . GLY A 1 100 ? -2.160 7.188 12.189 1.00 94.62 100 GLY A N 1
ATOM 771 C CA . GLY A 1 100 ? -1.406 8.410 11.952 1.00 94.62 100 GLY A CA 1
ATOM 772 C C . GLY A 1 100 ? -1.051 8.677 10.484 1.00 94.62 100 GLY A C 1
ATOM 773 O O . GLY A 1 100 ? -1.155 7.832 9.587 1.00 94.62 100 GLY A O 1
ATOM 774 N N . ILE A 1 101 ? -0.587 9.905 10.240 1.00 93.94 101 ILE A N 1
ATOM 775 C CA . ILE A 1 101 ? -0.398 10.479 8.897 1.00 93.94 101 ILE A CA 1
ATOM 776 C C . ILE A 1 101 ? 0.614 9.686 8.051 1.00 93.94 101 ILE A C 1
ATOM 778 O O . ILE A 1 101 ? 0.358 9.434 6.874 1.00 93.94 101 ILE A O 1
ATOM 782 N N . GLU A 1 102 ? 1.750 9.262 8.617 1.00 93.81 102 GLU A N 1
ATOM 783 C CA . GLU A 1 102 ? 2.788 8.564 7.838 1.00 93.81 102 GLU A CA 1
ATOM 784 C C . GLU A 1 102 ? 2.377 7.130 7.470 1.00 93.81 102 GLU A C 1
ATOM 786 O O . GLU A 1 102 ? 2.608 6.711 6.334 1.00 93.81 102 GLU A O 1
ATOM 791 N N . MET A 1 103 ? 1.704 6.385 8.358 1.00 94.75 103 MET A N 1
ATOM 792 C CA . MET A 1 103 ? 1.192 5.053 8.005 1.00 94.75 103 MET A CA 1
ATOM 793 C C . MET A 1 103 ? 0.072 5.156 6.965 1.00 94.75 103 MET A C 1
ATOM 795 O O . MET A 1 103 ? 0.086 4.444 5.961 1.00 94.75 103 MET A O 1
ATOM 799 N N . THR A 1 104 ? -0.835 6.120 7.144 1.00 94.56 104 THR A N 1
ATOM 800 C CA . THR A 1 104 ? -1.879 6.481 6.176 1.00 94.56 104 THR A CA 1
ATOM 801 C C . THR A 1 104 ? -1.302 6.799 4.796 1.00 94.56 104 THR A C 1
ATOM 803 O O . THR A 1 104 ? -1.775 6.281 3.780 1.00 94.56 104 THR A O 1
ATOM 806 N N . LYS A 1 105 ? -0.243 7.614 4.735 1.00 92.69 105 LYS A N 1
ATOM 807 C CA . LYS A 1 105 ? 0.464 7.949 3.494 1.00 92.69 105 LYS A CA 1
ATOM 808 C C . LYS A 1 105 ? 1.088 6.709 2.852 1.00 92.69 105 LYS A C 1
ATOM 810 O O . LYS A 1 105 ? 0.817 6.444 1.682 1.00 92.69 105 LYS A O 1
ATOM 815 N N . ARG A 1 106 ? 1.846 5.907 3.608 1.00 92.50 106 ARG A N 1
ATOM 816 C CA . ARG A 1 106 ? 2.471 4.667 3.108 1.00 92.50 106 ARG A CA 1
ATOM 817 C C . ARG A 1 106 ? 1.428 3.659 2.610 1.00 92.50 106 ARG A C 1
ATOM 819 O O . ARG A 1 106 ? 1.646 3.015 1.587 1.00 92.50 106 ARG A O 1
ATOM 826 N N . PHE A 1 107 ? 0.265 3.571 3.258 1.00 93.44 107 PHE A N 1
ATOM 827 C CA . PHE A 1 107 ? -0.862 2.750 2.808 1.00 93.44 107 PHE A CA 1
ATOM 828 C C . PHE A 1 107 ? -1.490 3.253 1.497 1.00 93.44 107 PHE A C 1
ATOM 830 O O . PHE A 1 107 ? -1.789 2.449 0.608 1.00 93.44 107 PHE A O 1
ATOM 837 N N . LYS A 1 108 ? -1.640 4.575 1.334 1.00 91.38 108 LYS A N 1
ATOM 838 C CA . LYS A 1 108 ? -2.120 5.208 0.091 1.00 91.38 108 LYS A CA 1
ATOM 839 C C . LYS A 1 108 ? -1.125 5.039 -1.064 1.00 91.38 108 LYS A C 1
ATOM 841 O O . LYS A 1 108 ? -1.538 4.684 -2.165 1.00 91.38 108 LYS A O 1
ATOM 846 N N . GLU A 1 109 ? 0.175 5.198 -0.813 1.00 90.25 109 GLU A N 1
ATOM 847 C CA . GLU A 1 109 ? 1.243 4.922 -1.788 1.00 90.25 109 GLU A CA 1
ATOM 848 C C . GLU A 1 109 ? 1.249 3.442 -2.214 1.00 90.25 109 GLU A C 1
ATOM 850 O O . GLU A 1 109 ? 1.240 3.139 -3.410 1.00 90.25 109 GLU A O 1
ATOM 855 N N . ARG A 1 110 ? 1.156 2.512 -1.252 1.00 92.31 110 ARG A N 1
ATOM 856 C CA . ARG A 1 110 ? 1.081 1.062 -1.505 1.00 92.31 110 ARG A CA 1
ATOM 857 C C . ARG A 1 110 ? -0.162 0.661 -2.303 1.00 92.31 110 ARG A C 1
ATOM 859 O O . ARG A 1 110 ? -0.076 -0.230 -3.145 1.00 92.31 110 ARG A O 1
ATOM 866 N N . LYS A 1 111 ? -1.298 1.343 -2.104 1.00 91.81 111 LYS A N 1
ATOM 867 C CA . LYS A 1 111 ? -2.513 1.147 -2.914 1.00 91.81 111 LYS A CA 1
ATOM 868 C C . LYS A 1 111 ? -2.259 1.441 -4.393 1.00 91.81 111 LYS A C 1
ATOM 870 O O . LYS A 1 111 ? -2.701 0.677 -5.249 1.00 91.81 111 LYS A O 1
ATOM 875 N N . ILE A 1 112 ? -1.552 2.535 -4.685 1.00 91.00 112 ILE A N 1
ATOM 876 C CA . ILE A 1 112 ? -1.202 2.947 -6.052 1.00 91.00 112 ILE A CA 1
ATOM 877 C C . ILE A 1 112 ? -0.224 1.946 -6.673 1.00 91.00 112 ILE A C 1
ATOM 879 O O . ILE A 1 112 ? -0.420 1.550 -7.814 1.00 91.00 112 ILE A O 1
ATOM 883 N N . GLU A 1 113 ? 0.790 1.505 -5.924 1.00 93.62 113 GLU A N 1
ATOM 884 C CA . GLU A 1 113 ? 1.738 0.478 -6.375 1.00 93.62 113 GLU A CA 1
ATOM 885 C C . GLU A 1 113 ? 1.042 -0.842 -6.728 1.00 93.62 113 GLU A C 1
ATOM 887 O O . GLU A 1 113 ? 1.251 -1.375 -7.812 1.00 93.62 113 GLU A O 1
ATOM 892 N N . ILE A 1 114 ? 0.197 -1.369 -5.836 1.00 89.94 114 ILE A N 1
ATOM 893 C CA . ILE A 1 114 ? -0.455 -2.669 -6.046 1.00 89.94 114 ILE A CA 1
ATOM 894 C C . ILE A 1 114 ? -1.454 -2.620 -7.214 1.00 89.94 114 ILE A C 1
ATOM 896 O O . ILE A 1 114 ? -1.609 -3.620 -7.918 1.00 89.94 114 ILE A O 1
ATOM 900 N N . SER A 1 115 ? -2.078 -1.458 -7.443 1.00 89.81 115 SER A N 1
ATOM 901 C CA . SER A 1 115 ? -3.025 -1.220 -8.545 1.00 89.81 115 SER A CA 1
ATOM 902 C C . SER A 1 115 ? -2.356 -0.956 -9.902 1.00 89.81 115 SER A C 1
ATOM 904 O O . SER A 1 115 ? -3.044 -0.989 -10.919 1.00 89.81 115 SER A O 1
ATOM 906 N N . ASP A 1 116 ? -1.050 -0.680 -9.938 1.00 90.94 116 ASP A N 1
ATOM 907 C CA . ASP A 1 116 ? -0.287 -0.546 -11.181 1.00 90.94 116 ASP A CA 1
ATOM 908 C C . ASP A 1 116 ? 0.090 -1.940 -11.719 1.00 90.94 116 ASP A C 1
ATOM 910 O O . ASP A 1 116 ? 0.617 -2.789 -10.991 1.00 90.94 116 ASP A O 1
ATOM 914 N N . SER A 1 117 ? -0.193 -2.185 -13.000 1.00 88.62 117 SER A N 1
ATOM 915 C CA . SER A 1 117 ? 0.195 -3.406 -13.716 1.00 88.62 117 SER A CA 1
ATOM 916 C C . SER A 1 117 ? 1.603 -3.314 -14.311 1.00 88.62 117 SER A C 1
ATOM 918 O O . SER A 1 117 ? 2.283 -4.329 -14.428 1.00 88.62 117 SER A O 1
ATOM 920 N N . GLU A 1 118 ? 2.070 -2.106 -14.635 1.00 89.62 118 GLU A N 1
ATOM 921 C CA . GLU A 1 118 ? 3.333 -1.834 -15.336 1.00 89.62 118 GLU A CA 1
ATOM 922 C C . GLU A 1 118 ? 4.464 -1.399 -14.389 1.00 89.62 118 GLU A C 1
ATOM 924 O O . GLU A 1 118 ? 5.461 -0.789 -14.811 1.00 89.62 118 GLU A O 1
ATOM 929 N N . ARG A 1 119 ? 4.326 -1.767 -13.105 1.00 92.69 119 ARG A N 1
ATOM 930 C CA . ARG A 1 119 ? 5.171 -1.347 -11.976 1.00 92.69 119 ARG A CA 1
ATOM 931 C C . ARG A 1 119 ? 6.636 -1.236 -12.363 1.00 92.69 119 ARG A C 1
ATOM 933 O O . ARG A 1 119 ? 7.248 -2.169 -12.897 1.00 92.69 119 ARG A O 1
ATOM 940 N N . THR A 1 120 ? 7.222 -0.081 -12.081 1.00 95.19 120 THR A N 1
ATOM 941 C CA . THR A 1 120 ? 8.652 0.152 -12.282 1.00 95.19 120 THR A CA 1
ATOM 942 C C . THR A 1 120 ? 9.287 0.469 -10.938 1.00 95.19 120 THR A C 1
ATOM 944 O O . THR A 1 120 ? 8.855 1.376 -10.236 1.00 95.19 120 THR A O 1
ATOM 947 N N . TYR A 1 121 ? 10.308 -0.301 -10.578 1.00 96.00 121 TYR A N 1
ATOM 948 C CA . TYR A 1 121 ? 11.082 -0.142 -9.349 1.00 96.00 121 TYR A CA 1
ATOM 949 C C . TYR A 1 121 ? 12.452 0.434 -9.683 1.00 96.00 121 TYR A C 1
ATOM 951 O O . TYR A 1 121 ? 12.959 0.226 -10.782 1.00 96.00 121 TYR A O 1
ATOM 959 N N . CYS A 1 122 ? 13.061 1.147 -8.743 1.00 97.25 122 CYS A N 1
ATOM 960 C CA . CYS A 1 122 ? 14.387 1.713 -8.915 1.00 97.25 122 CYS A CA 1
ATOM 961 C C . CYS A 1 122 ? 15.433 0.619 -9.188 1.00 97.25 122 CYS A C 1
ATOM 963 O O . CYS A 1 122 ? 15.596 -0.311 -8.402 1.00 97.25 122 CYS A O 1
ATOM 965 N N . SER A 1 123 ? 16.171 0.761 -10.292 1.00 96.25 123 SER A N 1
ATOM 966 C CA . SER A 1 123 ? 17.214 -0.176 -10.744 1.00 96.25 123 SER A CA 1
ATOM 967 C C . SER A 1 123 ? 18.452 -0.243 -9.843 1.00 96.25 123 SER A C 1
ATOM 969 O O . SER A 1 123 ? 19.225 -1.198 -9.927 1.00 96.25 123 SER A O 1
ATOM 971 N N . ASP A 1 124 ? 18.648 0.754 -8.982 1.00 95.88 124 ASP A N 1
ATOM 972 C CA . ASP A 1 124 ? 19.573 0.672 -7.852 1.00 95.88 124 ASP A CA 1
ATOM 973 C C . ASP A 1 124 ? 19.004 -0.282 -6.792 1.00 95.88 124 ASP A C 1
ATOM 975 O O . ASP A 1 124 ? 18.013 0.029 -6.130 1.00 95.88 124 ASP A O 1
ATOM 979 N N . LYS A 1 125 ? 19.675 -1.427 -6.617 1.00 93.06 125 LYS A N 1
ATOM 980 C CA . LYS A 1 125 ? 19.290 -2.500 -5.687 1.00 93.06 125 LYS A CA 1
ATOM 981 C C . LYS A 1 125 ? 19.210 -2.043 -4.228 1.00 93.06 125 LYS A C 1
ATOM 983 O O . LYS A 1 125 ? 18.415 -2.604 -3.479 1.00 93.06 125 LYS A O 1
ATOM 988 N N . THR A 1 126 ? 20.010 -1.055 -3.820 1.00 95.69 126 THR A N 1
ATOM 989 C CA . THR A 1 126 ? 19.993 -0.535 -2.442 1.00 95.69 126 THR A CA 1
ATOM 990 C C . THR A 1 126 ? 18.771 0.343 -2.183 1.00 95.69 126 THR A C 1
ATOM 992 O O . THR A 1 126 ? 18.252 0.368 -1.070 1.00 95.69 126 THR A O 1
ATOM 995 N N . CYS A 1 127 ? 18.258 1.002 -3.225 1.00 95.69 127 CYS A N 1
ATOM 996 C CA . CYS A 1 127 ? 17.022 1.766 -3.165 1.00 95.69 127 CYS A CA 1
ATOM 997 C C . CYS A 1 127 ? 15.790 0.871 -3.364 1.00 95.69 127 CYS A C 1
ATOM 999 O O . CYS A 1 127 ? 14.917 0.841 -2.501 1.00 95.69 127 CYS A O 1
ATOM 1001 N N . SER A 1 128 ? 15.693 0.174 -4.504 1.00 94.06 128 SER A N 1
ATOM 1002 C CA . SER A 1 128 ? 14.581 -0.706 -4.923 1.00 94.06 128 SER A CA 1
ATOM 1003 C C . SER A 1 128 ? 13.151 -0.129 -4.809 1.00 94.06 128 SER A C 1
ATOM 1005 O O . SER A 1 128 ? 12.176 -0.855 -4.990 1.00 94.06 128 SER A O 1
ATOM 1007 N N . ARG A 1 129 ? 12.985 1.174 -4.534 1.00 94.25 129 ARG A N 1
ATOM 1008 C CA . ARG A 1 129 ? 11.674 1.816 -4.324 1.00 94.25 129 ARG A CA 1
ATOM 1009 C C . ARG A 1 129 ? 10.853 1.871 -5.611 1.00 94.25 129 ARG A C 1
ATOM 1011 O O . ARG A 1 129 ? 11.401 2.075 -6.692 1.00 94.25 129 ARG A O 1
ATOM 1018 N N . TYR A 1 130 ? 9.536 1.738 -5.480 1.00 95.19 130 TYR A N 1
ATOM 1019 C CA . TYR A 1 130 ? 8.583 1.961 -6.567 1.00 95.19 130 TYR A CA 1
ATOM 1020 C C . TYR A 1 130 ? 8.705 3.388 -7.133 1.00 95.19 130 TYR A C 1
ATOM 1022 O O . TYR A 1 130 ? 8.904 4.351 -6.391 1.00 95.19 130 TYR A O 1
ATOM 1030 N N . ILE A 1 131 ? 8.588 3.514 -8.456 1.00 95.50 131 ILE A N 1
ATOM 1031 C CA . ILE A 1 131 ? 8.592 4.772 -9.204 1.00 95.50 131 ILE A CA 1
ATOM 1032 C C . ILE A 1 131 ? 7.177 4.979 -9.772 1.00 95.50 131 ILE A C 1
ATOM 1034 O O . ILE A 1 131 ? 6.839 4.356 -10.779 1.00 95.50 131 ILE A O 1
ATOM 1038 N N . PRO A 1 132 ? 6.352 5.857 -9.166 1.00 92.75 132 PRO A N 1
ATOM 1039 C CA . PRO A 1 132 ? 4.998 6.132 -9.642 1.00 92.75 132 PRO A CA 1
ATOM 1040 C C . PRO A 1 132 ? 4.942 6.608 -11.107 1.00 92.75 132 PRO A C 1
ATOM 1042 O O . PRO A 1 132 ? 5.847 7.334 -11.532 1.00 92.75 132 PRO A O 1
ATOM 1045 N N . PRO A 1 133 ? 3.854 6.331 -11.856 1.00 91.56 133 PRO A N 1
ATOM 1046 C CA . PRO A 1 133 ? 3.735 6.685 -13.275 1.00 91.56 133 PRO A CA 1
ATOM 1047 C C . PRO A 1 133 ? 3.976 8.163 -13.618 1.00 91.56 133 PRO A C 1
ATOM 1049 O O . PRO A 1 133 ? 4.522 8.466 -14.674 1.00 91.56 133 PRO A O 1
ATOM 1052 N N . HIS A 1 134 ? 3.660 9.102 -12.719 1.00 91.88 134 HIS A N 1
ATOM 1053 C CA . HIS A 1 134 ? 3.927 10.534 -12.934 1.00 91.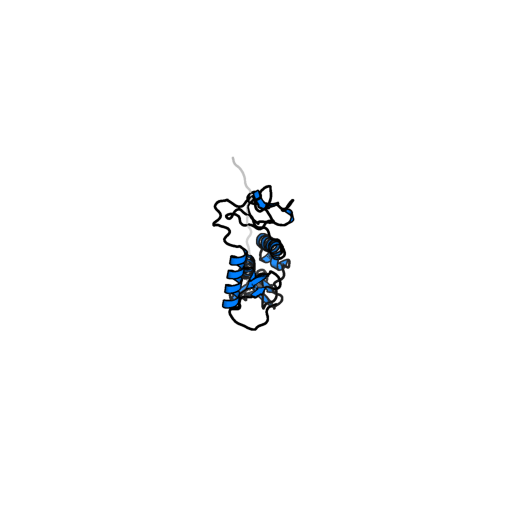88 134 HIS A CA 1
ATOM 1054 C C . HIS A 1 134 ? 5.432 10.895 -12.953 1.00 91.88 134 HIS A C 1
ATOM 1056 O O . HIS A 1 134 ? 5.809 11.948 -13.472 1.00 91.88 134 HIS A O 1
ATOM 1062 N N . ASN A 1 135 ? 6.297 10.012 -12.439 1.00 93.94 135 ASN A N 1
ATOM 1063 C CA . ASN A 1 135 ? 7.761 10.119 -12.485 1.00 93.94 135 ASN A CA 1
ATOM 1064 C C . ASN A 1 135 ? 8.380 9.372 -13.684 1.00 93.94 135 ASN A C 1
ATOM 1066 O O . ASN A 1 135 ? 9.605 9.281 -13.792 1.00 93.94 135 ASN A O 1
ATOM 1070 N N . ILE A 1 136 ? 7.549 8.845 -14.590 1.00 93.88 136 ILE A N 1
ATOM 1071 C CA . ILE A 1 136 ? 7.963 8.162 -15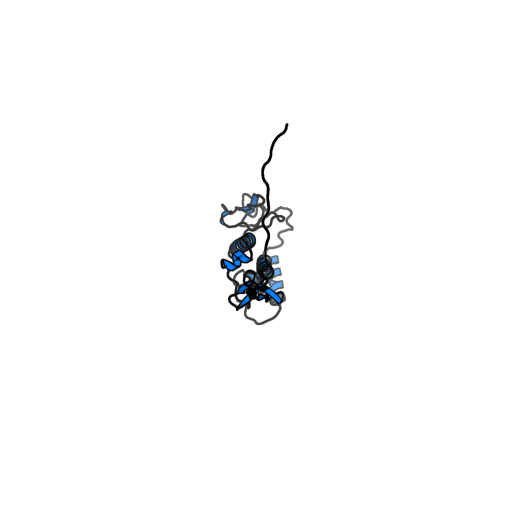.817 1.00 93.88 136 ILE A CA 1
ATOM 1072 C C . ILE A 1 136 ? 7.799 9.112 -17.007 1.00 93.88 136 ILE A C 1
ATOM 1074 O O . ILE A 1 136 ? 6.730 9.674 -17.238 1.00 93.88 136 ILE A O 1
ATOM 1078 N N . ARG A 1 137 ? 8.860 9.293 -17.803 1.00 92.81 137 ARG A N 1
ATOM 1079 C CA . ARG A 1 137 ? 8.827 10.085 -19.045 1.00 92.81 137 ARG A CA 1
ATOM 1080 C C . ARG A 1 137 ? 9.589 9.367 -20.154 1.00 92.81 137 ARG A C 1
ATOM 1082 O O . ARG A 1 137 ? 10.739 8.984 -19.966 1.00 92.81 137 ARG A O 1
ATOM 1089 N N . ARG A 1 138 ? 8.955 9.205 -21.325 1.00 90.12 138 ARG A N 1
ATOM 1090 C CA . ARG A 1 138 ? 9.536 8.561 -22.528 1.00 90.12 138 ARG A CA 1
ATOM 1091 C C . ARG A 1 138 ? 10.210 7.202 -22.233 1.00 90.12 138 ARG A C 1
ATOM 1093 O O . ARG A 1 138 ? 11.351 6.981 -22.621 1.00 90.12 138 ARG A O 1
ATOM 1100 N N . GLY A 1 139 ? 9.525 6.322 -21.497 1.00 90.62 139 GLY A N 1
ATOM 1101 C CA . GLY A 1 139 ? 10.040 4.988 -21.148 1.00 90.62 139 GLY A CA 1
ATOM 1102 C C . GLY A 1 139 ? 11.156 4.966 -20.092 1.00 90.62 139 GLY A C 1
ATOM 1103 O O . GLY A 1 139 ? 11.810 3.939 -19.911 1.00 90.62 139 GLY A O 1
ATOM 1104 N N . VAL A 1 140 ? 11.398 6.080 -19.389 1.00 94.88 140 VAL A N 1
ATOM 1105 C CA . VAL A 1 140 ? 12.378 6.164 -18.297 1.00 94.88 140 VAL A CA 1
ATOM 1106 C C . VAL A 1 140 ? 11.718 6.719 -17.036 1.00 94.88 140 VAL A C 1
ATOM 1108 O O . VAL A 1 140 ? 11.231 7.849 -17.029 1.00 94.88 140 VAL A O 1
ATOM 1111 N N . GLY A 1 141 ? 11.719 5.925 -15.968 1.00 96.31 141 GLY A N 1
ATOM 1112 C CA . GLY A 1 141 ? 11.387 6.356 -14.612 1.00 96.31 141 GLY A CA 1
ATOM 1113 C C . GLY A 1 141 ? 12.568 7.050 -13.935 1.00 96.31 141 GLY A C 1
ATOM 1114 O O . GLY A 1 141 ? 13.723 6.680 -14.166 1.00 96.31 141 GLY A O 1
ATOM 1115 N N . ILE A 1 142 ? 12.286 8.045 -13.096 1.00 97.06 142 ILE A N 1
ATOM 1116 C CA . ILE A 1 142 ? 13.275 8.719 -12.244 1.00 97.06 142 ILE A CA 1
ATOM 1117 C C . ILE A 1 142 ? 12.898 8.476 -10.780 1.00 97.06 142 ILE A C 1
ATOM 1119 O O . ILE A 1 142 ? 11.798 8.824 -10.352 1.00 97.06 142 ILE A O 1
ATOM 1123 N N . CYS A 1 143 ? 13.802 7.879 -10.004 1.00 96.25 143 CYS A N 1
ATOM 1124 C CA . CYS A 1 143 ? 13.597 7.678 -8.575 1.00 96.25 143 CYS A CA 1
ATOM 1125 C C . CYS A 1 143 ? 13.761 9.004 -7.820 1.00 96.25 143 CYS A C 1
ATOM 1127 O O . CYS A 1 143 ? 14.848 9.577 -7.807 1.00 96.25 143 CYS A O 1
ATOM 1129 N N . GLN A 1 144 ? 12.713 9.462 -7.132 1.00 94.50 144 GLN A N 1
ATOM 1130 C CA . GLN A 1 144 ? 12.746 10.718 -6.367 1.00 94.50 144 GLN A CA 1
ATOM 1131 C C . GLN A 1 144 ? 13.629 10.658 -5.101 1.00 94.50 144 GLN A C 1
ATOM 1133 O O . GLN A 1 144 ? 13.909 11.692 -4.508 1.00 94.50 144 GLN A O 1
ATOM 1138 N N . PHE A 1 145 ? 14.090 9.469 -4.689 1.00 93.56 145 PHE A N 1
ATOM 1139 C CA . PHE A 1 145 ? 14.896 9.283 -3.473 1.00 93.56 145 PHE A CA 1
ATOM 1140 C C . PHE A 1 145 ? 16.410 9.267 -3.730 1.00 93.56 145 PHE A C 1
ATOM 1142 O O . PHE A 1 145 ? 17.158 9.854 -2.958 1.00 93.56 145 PHE A O 1
ATOM 1149 N N . CYS A 1 146 ? 16.873 8.607 -4.798 1.00 96.00 146 CYS A N 1
ATOM 1150 C CA . CYS A 1 146 ? 18.303 8.519 -5.140 1.00 96.00 146 CYS A CA 1
ATOM 1151 C C . CYS A 1 146 ? 18.648 9.110 -6.519 1.00 96.00 146 CYS A C 1
ATOM 1153 O O . CYS A 1 146 ? 19.778 8.981 -6.982 1.00 96.00 146 CYS A O 1
ATOM 1155 N N . THR A 1 147 ? 17.690 9.747 -7.205 1.00 95.50 147 THR A N 1
ATOM 1156 C CA . THR A 1 147 ? 17.794 10.306 -8.576 1.00 95.50 147 THR A CA 1
ATOM 1157 C C . THR A 1 147 ? 18.122 9.304 -9.692 1.00 95.50 147 THR A C 1
ATOM 1159 O O . THR A 1 147 ? 18.135 9.669 -10.871 1.00 95.50 147 THR A O 1
ATOM 1162 N N . ALA A 1 148 ? 18.339 8.027 -9.357 1.00 95.94 148 ALA A N 1
ATOM 1163 C CA . ALA A 1 148 ? 18.644 6.981 -10.320 1.00 95.94 148 ALA A CA 1
ATOM 1164 C C . ALA A 1 148 ? 17.532 6.836 -11.370 1.00 95.94 148 ALA A C 1
ATOM 1166 O O . ALA A 1 148 ? 16.336 6.964 -11.092 1.00 95.94 148 ALA A O 1
ATOM 1167 N N . ARG A 1 149 ? 17.956 6.570 -12.607 1.00 96.50 149 ARG A N 1
ATOM 1168 C CA . ARG A 1 149 ? 17.087 6.442 -13.777 1.00 96.50 149 ARG A CA 1
ATOM 1169 C C . ARG A 1 149 ? 16.898 4.973 -14.107 1.00 96.50 149 ARG A C 1
ATOM 1171 O O . ARG A 1 149 ? 17.882 4.242 -14.167 1.00 96.50 149 ARG A O 1
ATOM 1178 N N . THR A 1 150 ? 15.677 4.569 -14.428 1.00 96.56 150 THR A N 1
ATOM 1179 C CA . THR A 1 150 ? 15.331 3.178 -14.753 1.00 96.56 150 THR A CA 1
ATOM 1180 C C . THR A 1 150 ? 14.561 3.118 -16.066 1.00 96.56 150 THR A C 1
ATOM 1182 O O . THR A 1 150 ? 13.609 3.868 -16.257 1.00 96.56 150 THR A O 1
ATOM 1185 N N . CYS A 1 151 ? 14.955 2.238 -16.986 1.00 95.62 151 CYS A N 1
ATOM 1186 C CA . CYS A 1 151 ? 14.183 1.968 -18.199 1.00 95.62 151 CYS A CA 1
ATOM 1187 C C . CYS A 1 151 ? 12.934 1.150 -17.843 1.00 95.62 151 CYS A C 1
ATOM 1189 O O . CYS A 1 151 ? 13.049 0.102 -17.213 1.00 95.62 151 CYS A O 1
ATOM 1191 N N . THR A 1 152 ? 11.745 1.586 -18.260 1.00 93.75 152 THR A N 1
ATOM 1192 C CA . THR A 1 152 ? 10.493 0.878 -17.942 1.00 93.75 152 THR A CA 1
ATOM 1193 C C . THR A 1 152 ? 10.325 -0.422 -18.722 1.00 93.75 152 THR A C 1
ATOM 1195 O O . THR A 1 152 ? 9.631 -1.307 -18.237 1.00 93.75 152 THR A O 1
ATOM 1198 N N . GLY A 1 153 ? 10.965 -0.553 -19.891 1.00 91.25 153 GLY A N 1
ATOM 1199 C CA . GLY A 1 153 ? 10.934 -1.768 -20.709 1.00 91.25 153 GLY A CA 1
ATOM 1200 C C . GLY A 1 153 ? 11.767 -2.893 -20.095 1.00 91.25 153 GLY A C 1
ATOM 1201 O O . GLY A 1 153 ? 11.230 -3.899 -19.650 1.00 91.25 153 GLY A O 1
ATOM 1202 N N . CYS A 1 154 ? 13.088 -2.713 -20.008 1.00 92.06 154 CYS A N 1
ATOM 1203 C CA . CYS A 1 154 ? 13.985 -3.752 -19.486 1.00 92.06 154 CYS A CA 1
ATOM 1204 C C . CYS A 1 154 ? 14.135 -3.771 -17.952 1.00 92.06 154 CYS A C 1
ATOM 1206 O O . CYS A 1 154 ? 14.861 -4.620 -17.436 1.00 92.06 154 CYS A O 1
ATOM 1208 N N . LYS A 1 155 ? 13.512 -2.822 -17.232 1.00 92.50 155 LYS A N 1
ATOM 1209 C CA . LYS A 1 155 ? 13.573 -2.626 -15.764 1.00 92.50 155 LYS A CA 1
ATOM 1210 C C . LYS A 1 155 ? 15.005 -2.466 -15.190 1.00 92.50 155 LYS A C 1
ATOM 1212 O O . LYS A 1 155 ? 15.208 -2.538 -13.981 1.00 92.50 155 LYS A O 1
ATOM 1217 N N . LYS A 1 156 ? 16.009 -2.217 -16.046 1.00 91.50 156 LYS A N 1
ATOM 1218 C CA . LYS A 1 156 ? 17.424 -1.957 -15.695 1.00 91.50 156 LYS A CA 1
ATOM 1219 C C . LYS A 1 156 ? 17.715 -0.451 -15.637 1.00 91.50 156 LYS A C 1
ATOM 1221 O O . LYS A 1 156 ? 16.845 0.375 -15.914 1.00 91.50 156 LYS A O 1
ATOM 1226 N N . GLN A 1 157 ? 18.960 -0.094 -15.313 1.00 94.00 157 GLN A N 1
ATOM 1227 C CA . GLN A 1 157 ? 19.460 1.283 -15.367 1.00 94.00 157 GLN A CA 1
ATOM 1228 C C . GLN A 1 157 ? 19.113 1.960 -16.704 1.00 94.00 157 GLN A C 1
ATOM 1230 O O . GLN A 1 157 ? 19.288 1.382 -17.775 1.00 94.00 157 GLN A O 1
ATOM 1235 N N . GLY A 1 158 ? 18.603 3.190 -16.634 1.00 92.06 158 GLY A N 1
ATOM 1236 C CA . GLY A 1 158 ? 18.123 3.949 -17.784 1.00 92.06 158 GLY A CA 1
ATOM 1237 C C . GLY A 1 158 ? 19.243 4.276 -18.772 1.00 92.06 158 GLY A C 1
ATOM 1238 O O . GLY A 1 158 ? 20.210 4.950 -18.419 1.00 92.06 158 GLY A O 1
ATOM 1239 N N . HIS A 1 159 ? 19.077 3.826 -20.013 1.00 87.50 159 HIS A N 1
ATOM 1240 C CA . HIS A 1 159 ? 20.053 3.929 -21.098 1.00 87.50 159 HIS A CA 1
ATOM 1241 C C . HIS A 1 159 ? 19.540 4.824 -22.248 1.00 87.50 159 HIS A C 1
ATOM 1243 O O . HIS A 1 159 ? 18.474 5.439 -22.163 1.00 87.50 159 HIS A O 1
ATOM 1249 N N . ARG A 1 160 ? 20.333 4.927 -23.319 1.00 81.69 160 ARG A N 1
ATOM 1250 C CA . ARG A 1 160 ? 19.894 5.332 -24.668 1.00 81.69 160 ARG A CA 1
ATOM 1251 C C . ARG A 1 160 ? 20.010 4.103 -25.585 1.00 81.69 160 ARG A C 1
ATOM 1253 O O . ARG A 1 160 ? 20.606 3.115 -25.161 1.00 81.69 160 ARG A O 1
ATOM 1260 N N . GLY A 1 161 ? 19.473 4.166 -26.801 1.00 76.12 161 GLY A N 1
ATOM 1261 C CA . GLY A 1 161 ? 19.401 2.989 -27.677 1.00 76.12 161 GLY A CA 1
ATOM 1262 C C . GLY A 1 161 ? 18.386 1.959 -27.178 1.00 76.12 161 GLY A C 1
ATOM 1263 O O . GLY A 1 161 ? 17.605 2.242 -26.262 1.00 76.12 161 GLY A O 1
ATOM 1264 N N . ASP A 1 162 ? 18.403 0.776 -27.778 1.00 77.50 162 ASP A N 1
ATOM 1265 C CA . ASP A 1 162 ? 17.421 -0.270 -27.515 1.00 77.50 162 ASP A CA 1
ATOM 1266 C C . ASP A 1 162 ? 17.718 -1.020 -26.213 1.00 77.50 162 ASP A C 1
ATOM 1268 O O . ASP A 1 162 ? 18.835 -1.046 -25.694 1.00 77.50 162 ASP A O 1
ATOM 1272 N N . CYS A 1 163 ? 16.701 -1.690 -25.665 1.00 79.75 163 CYS A N 1
ATOM 1273 C CA . CYS A 1 163 ? 16.833 -2.483 -24.437 1.00 79.75 163 CYS A CA 1
ATOM 1274 C C . CYS A 1 163 ? 17.838 -3.648 -24.539 1.00 79.75 163 CYS A C 1
ATOM 1276 O O . CYS A 1 163 ? 18.232 -4.203 -23.510 1.00 79.75 163 CYS A O 1
ATOM 1278 N N . ASN A 1 164 ? 18.265 -3.999 -25.756 1.00 69.06 164 ASN A N 1
ATOM 1279 C CA . ASN A 1 164 ? 19.313 -4.9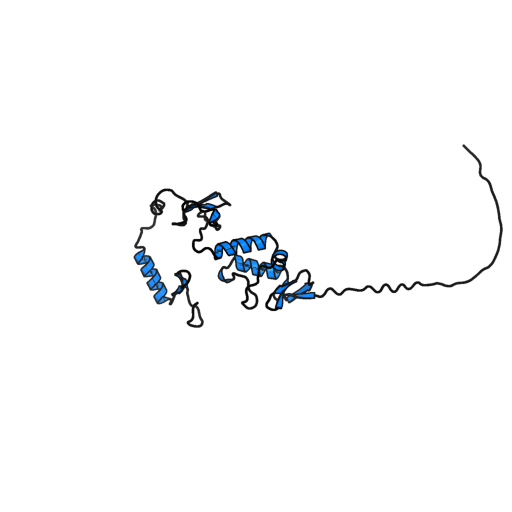80 -26.022 1.00 69.06 164 ASN A CA 1
ATOM 1280 C C . ASN A 1 164 ? 20.730 -4.421 -25.799 1.00 69.06 164 ASN A C 1
ATOM 1282 O O . ASN A 1 164 ? 21.605 -5.169 -25.364 1.00 69.06 164 ASN A O 1
ATOM 1286 N N . ASP A 1 165 ? 20.952 -3.122 -26.020 1.00 56.62 165 ASP A N 1
ATOM 1287 C CA . ASP A 1 165 ? 22.288 -2.504 -26.011 1.00 56.62 165 ASP A CA 1
ATOM 1288 C C . ASP A 1 165 ? 22.880 -2.400 -24.596 1.00 56.62 165 ASP A C 1
ATOM 1290 O O . ASP A 1 165 ? 24.093 -2.446 -24.401 1.00 56.62 165 ASP A O 1
ATOM 1294 N N . GLY A 1 166 ? 22.009 -2.301 -23.585 1.00 51.69 166 GLY A N 1
ATOM 1295 C CA . GLY A 1 166 ? 22.376 -2.278 -22.165 1.00 51.69 166 GLY A CA 1
ATOM 1296 C C . GLY A 1 166 ? 22.709 -3.651 -21.563 1.00 51.69 166 GLY A C 1
ATOM 1297 O O . GLY A 1 166 ? 22.905 -3.755 -20.349 1.00 51.69 166 GLY A O 1
ATOM 1298 N N . ALA A 1 167 ? 22.738 -4.724 -22.360 1.00 49.94 167 ALA A N 1
ATOM 1299 C CA . ALA A 1 167 ? 23.204 -6.028 -21.906 1.00 49.94 167 ALA A CA 1
ATOM 1300 C C . ALA A 1 167 ? 24.741 -6.055 -21.843 1.00 49.94 167 ALA A C 1
ATOM 1302 O O . ALA A 1 167 ? 25.426 -6.073 -22.864 1.00 49.94 167 ALA A O 1
ATOM 1303 N N . ASN A 1 168 ? 25.281 -6.088 -20.620 1.00 45.91 168 ASN A N 1
ATOM 1304 C CA . ASN A 1 168 ? 26.692 -6.376 -20.364 1.00 45.91 168 ASN A CA 1
ATOM 1305 C C . ASN A 1 168 ? 27.122 -7.631 -21.148 1.00 45.91 168 ASN A C 1
ATOM 1307 O O . ASN A 1 168 ? 26.512 -8.685 -20.980 1.00 45.91 168 ASN A O 1
ATOM 1311 N N . LYS A 1 169 ? 28.183 -7.528 -21.960 1.00 45.66 169 LYS A N 1
ATOM 1312 C CA . LYS A 1 169 ? 28.707 -8.636 -22.780 1.00 45.66 169 LYS A CA 1
ATOM 1313 C C . LYS A 1 169 ? 29.361 -9.762 -21.963 1.00 45.66 169 LYS A C 1
ATOM 1315 O O . LYS A 1 169 ? 29.642 -10.812 -22.523 1.00 45.66 169 LYS A O 1
ATOM 1320 N N . ASN A 1 170 ? 29.496 -9.588 -20.644 1.00 43.28 170 ASN A N 1
ATOM 1321 C CA . ASN A 1 170 ? 29.729 -10.672 -19.681 1.00 43.28 170 ASN A CA 1
ATOM 1322 C C . ASN A 1 170 ? 28.413 -11.319 -19.198 1.00 43.28 170 ASN A C 1
ATOM 1324 O O . ASN A 1 170 ? 28.332 -11.822 -18.076 1.00 43.28 170 ASN A O 1
ATOM 1328 N N . SER A 1 171 ? 27.360 -11.307 -20.015 1.00 43.00 171 SER A N 1
ATOM 1329 C CA . SER A 1 171 ? 26.295 -12.290 -19.879 1.00 43.00 171 SER A CA 1
ATOM 1330 C C . SER A 1 171 ? 26.900 -13.683 -20.053 1.00 43.00 171 SER A C 1
ATOM 1332 O O . SER A 1 171 ? 27.508 -13.959 -21.088 1.00 43.00 171 SER A O 1
ATOM 1334 N N . ILE A 1 172 ? 26.661 -14.563 -19.072 1.00 47.78 172 ILE A N 1
ATOM 1335 C CA . ILE A 1 172 ? 26.544 -16.014 -19.303 1.00 47.78 172 ILE A CA 1
ATOM 1336 C C . ILE A 1 172 ? 25.793 -16.185 -20.636 1.00 47.78 172 ILE A C 1
ATOM 1338 O O . ILE A 1 172 ? 24.836 -15.426 -20.845 1.00 47.78 172 ILE A O 1
ATOM 1342 N N . PRO A 1 173 ? 26.253 -17.052 -21.560 1.00 42.62 173 PRO A N 1
ATOM 1343 C CA . PRO A 1 173 ? 25.709 -17.101 -22.912 1.00 42.62 173 PRO A CA 1
ATOM 1344 C C . PRO A 1 173 ? 24.181 -17.179 -22.894 1.00 42.62 173 PRO A C 1
ATOM 1346 O O . PRO A 1 173 ? 23.577 -17.716 -21.962 1.00 42.62 173 PRO A O 1
ATOM 1349 N N . ARG A 1 174 ? 23.551 -16.584 -23.916 1.00 49.59 174 ARG A N 1
ATOM 1350 C CA . ARG A 1 174 ? 22.105 -16.695 -24.135 1.00 49.59 174 ARG A CA 1
ATOM 1351 C C . ARG A 1 174 ? 21.795 -18.119 -24.605 1.00 49.59 174 ARG A C 1
ATOM 1353 O O . ARG A 1 174 ? 21.452 -18.316 -25.765 1.00 49.59 174 ARG A O 1
ATOM 1360 N N . ASP A 1 175 ? 21.948 -19.074 -23.696 1.00 48.34 175 ASP A N 1
ATOM 1361 C CA . ASP A 1 175 ? 21.581 -20.476 -23.852 1.00 48.34 175 ASP A CA 1
ATOM 1362 C C . ASP A 1 175 ? 20.052 -20.551 -23.817 1.00 48.34 175 ASP A C 1
ATOM 1364 O O . ASP A 1 175 ? 19.436 -20.844 -22.792 1.00 48.34 175 ASP A O 1
ATOM 1368 N N . ASP A 1 176 ? 19.472 -20.172 -24.954 1.00 57.88 176 ASP A N 1
ATOM 1369 C CA . ASP A 1 176 ? 18.085 -20.306 -25.367 1.00 57.88 176 ASP A CA 1
ATOM 1370 C C . ASP A 1 176 ? 17.053 -19.856 -24.315 1.00 57.88 176 ASP A C 1
ATOM 1372 O O . ASP A 1 176 ? 16.663 -20.578 -23.392 1.00 57.88 176 ASP A O 1
ATOM 1376 N N . GLU A 1 177 ? 16.522 -18.646 -24.508 1.00 57.69 177 GLU A N 1
ATOM 1377 C CA . GLU A 1 177 ? 15.375 -18.125 -23.749 1.00 57.69 177 GLU A CA 1
ATOM 1378 C C . GLU A 1 177 ? 14.177 -19.097 -23.860 1.00 57.69 177 GLU A C 1
ATOM 1380 O O . GLU A 1 177 ? 13.513 -19.397 -22.869 1.00 57.69 177 GLU A O 1
ATOM 1385 N N . GLU A 1 178 ? 14.022 -19.735 -25.026 1.00 59.09 178 GLU A N 1
ATOM 1386 C CA . GLU A 1 178 ? 13.070 -20.818 -25.301 1.00 59.09 178 GLU A CA 1
ATOM 1387 C C . GLU A 1 178 ? 13.396 -22.136 -24.569 1.00 59.09 178 GLU A C 1
ATOM 1389 O O . GLU A 1 178 ? 12.474 -22.843 -24.158 1.00 59.09 178 GLU A O 1
ATOM 1394 N N . ALA A 1 179 ? 14.671 -22.482 -24.334 1.00 60.12 179 ALA A N 1
ATOM 1395 C CA . ALA A 1 179 ? 15.019 -23.653 -23.519 1.00 60.12 179 ALA A CA 1
ATOM 1396 C C . ALA A 1 179 ? 14.799 -23.392 -22.025 1.00 60.12 179 ALA A C 1
ATOM 1398 O O . ALA A 1 179 ? 14.393 -24.307 -21.304 1.00 60.12 179 ALA A O 1
ATOM 1399 N N . ASN A 1 180 ? 15.007 -22.155 -21.565 1.00 66.62 180 ASN A N 1
ATOM 1400 C CA . ASN A 1 180 ? 14.680 -21.733 -20.206 1.00 66.62 180 ASN A CA 1
ATOM 1401 C C . ASN A 1 180 ? 13.165 -21.744 -19.966 1.00 66.62 180 ASN A C 1
ATOM 1403 O O . ASN A 1 180 ? 12.719 -22.323 -18.974 1.00 66.62 180 ASN A O 1
ATOM 1407 N N . ASP A 1 181 ? 12.363 -21.218 -20.895 1.00 73.31 181 ASP A N 1
ATOM 1408 C CA . ASP A 1 181 ? 10.900 -21.300 -20.807 1.00 73.31 181 ASP A CA 1
ATOM 1409 C C . ASP A 1 181 ? 10.402 -22.752 -20.934 1.00 73.31 181 ASP A C 1
ATOM 1411 O O . ASP A 1 181 ? 9.550 -23.185 -20.154 1.00 73.31 181 ASP A O 1
ATOM 1415 N N . ALA A 1 182 ? 10.997 -23.574 -21.807 1.00 77.25 182 ALA A N 1
ATOM 1416 C CA . ALA A 1 182 ? 10.697 -25.006 -21.871 1.00 77.25 182 ALA A CA 1
ATOM 1417 C C . ALA A 1 182 ? 11.109 -25.758 -20.590 1.00 77.25 182 ALA A C 1
ATOM 1419 O O . ALA A 1 182 ? 10.445 -26.722 -20.201 1.00 77.25 182 ALA A O 1
ATOM 1420 N N . LEU A 1 183 ? 12.186 -25.352 -19.910 1.00 80.62 183 LEU A N 1
ATOM 1421 C CA . LEU A 1 183 ? 12.609 -25.913 -18.623 1.00 80.62 183 LEU A CA 1
ATOM 1422 C C . LEU A 1 183 ? 11.660 -25.492 -17.493 1.00 80.62 183 LEU A C 1
ATOM 1424 O O . LEU A 1 183 ? 11.261 -26.345 -16.695 1.00 80.62 183 LEU A O 1
ATOM 1428 N N . LEU A 1 184 ? 11.245 -24.223 -17.460 1.00 81.06 184 LEU A N 1
ATOM 1429 C CA . LEU A 1 184 ? 10.218 -23.700 -16.555 1.00 81.06 184 LEU A CA 1
ATOM 1430 C C . LEU A 1 184 ? 8.880 -24.414 -16.756 1.00 81.06 184 LEU A C 1
ATOM 1432 O O . LEU A 1 184 ? 8.239 -24.801 -15.780 1.00 81.06 184 LEU A O 1
ATOM 1436 N N . GLU A 1 185 ? 8.473 -24.666 -17.998 1.00 82.69 185 GLU A N 1
ATOM 1437 C CA . GLU A 1 185 ? 7.228 -25.370 -18.295 1.00 82.69 185 GLU A CA 1
ATOM 1438 C C . GLU A 1 185 ? 7.315 -26.870 -17.941 1.00 82.69 185 GLU A C 1
ATOM 1440 O O . GLU A 1 185 ? 6.387 -27.421 -17.345 1.00 82.69 185 GLU A O 1
ATOM 1445 N N . LYS A 1 186 ? 8.459 -27.530 -18.190 1.00 84.50 186 LYS A N 1
ATOM 1446 C CA . LYS A 1 186 ? 8.748 -28.901 -17.711 1.00 84.50 186 LYS A CA 1
ATOM 1447 C C . LYS A 1 186 ? 8.784 -28.987 -16.178 1.00 84.50 186 LYS A C 1
ATOM 1449 O O . LYS A 1 186 ? 8.392 -30.008 -15.610 1.00 84.50 186 LYS A O 1
ATOM 1454 N N . LEU A 1 187 ? 9.258 -27.951 -15.485 1.00 85.00 187 LEU A N 1
ATOM 1455 C CA . LEU A 1 187 ? 9.209 -27.847 -14.022 1.00 85.00 187 LEU A CA 1
ATOM 1456 C C . LEU A 1 187 ? 7.769 -27.665 -13.531 1.00 85.00 187 LEU A C 1
ATOM 1458 O O . LEU A 1 187 ? 7.326 -28.437 -12.683 1.00 85.00 187 LEU A O 1
ATOM 1462 N N . ALA A 1 188 ? 7.021 -26.729 -14.117 1.00 84.62 188 ALA A N 1
ATOM 1463 C CA . ALA A 1 188 ? 5.627 -26.465 -13.776 1.00 84.62 188 ALA A CA 1
ATOM 1464 C C . ALA A 1 188 ? 4.740 -27.703 -13.978 1.00 84.62 188 ALA A C 1
ATOM 1466 O O . ALA A 1 188 ? 3.993 -28.070 -13.073 1.00 84.62 188 ALA A O 1
ATOM 1467 N N . LYS A 1 189 ? 4.897 -28.416 -15.104 1.00 82.94 189 LYS A N 1
ATOM 1468 C CA . LYS A 1 189 ? 4.214 -29.692 -15.381 1.00 82.94 189 LYS A CA 1
ATOM 1469 C C . LYS A 1 189 ? 4.540 -30.759 -14.326 1.00 82.94 189 LYS A C 1
ATOM 1471 O O . LYS A 1 189 ? 3.622 -31.388 -13.809 1.00 82.94 189 LYS A O 1
ATOM 1476 N N . ARG A 1 190 ? 5.812 -30.919 -13.927 1.00 84.56 190 ARG A N 1
ATOM 1477 C CA . ARG A 1 190 ? 6.215 -31.857 -12.851 1.00 84.56 190 ARG A CA 1
ATOM 1478 C C . ARG A 1 190 ? 5.695 -31.467 -11.463 1.00 84.56 190 ARG A C 1
ATOM 1480 O O . ARG A 1 190 ? 5.416 -32.345 -10.654 1.00 84.56 190 ARG A O 1
ATOM 1487 N N . LYS A 1 191 ? 5.583 -30.170 -11.173 1.00 82.06 191 LYS A N 1
ATOM 1488 C CA . LYS A 1 191 ? 5.162 -29.636 -9.867 1.00 82.06 191 LYS A CA 1
ATOM 1489 C C . LYS A 1 191 ? 3.670 -29.286 -9.773 1.00 82.06 191 LYS A C 1
ATOM 1491 O O . LYS A 1 191 ? 3.214 -28.852 -8.722 1.00 82.06 191 LYS A O 1
ATOM 1496 N N . ASN A 1 192 ? 2.896 -29.491 -10.842 1.00 81.75 192 ASN A N 1
ATOM 1497 C CA . ASN A 1 192 ? 1.504 -29.037 -10.967 1.00 81.75 192 ASN A CA 1
ATOM 1498 C C . ASN A 1 192 ? 1.318 -27.522 -10.719 1.00 81.75 192 ASN A C 1
ATOM 1500 O O . ASN A 1 192 ? 0.254 -27.085 -10.271 1.00 81.75 192 ASN A O 1
ATOM 1504 N N . TRP A 1 193 ? 2.340 -26.715 -11.026 1.00 88.88 193 TRP A N 1
ATOM 1505 C CA . TRP A 1 193 ? 2.223 -25.257 -11.015 1.00 88.88 193 TRP A CA 1
ATOM 1506 C C . TRP A 1 193 ? 1.354 -24.790 -12.186 1.00 88.88 193 TRP A C 1
ATOM 1508 O O . TRP A 1 193 ? 1.353 -25.393 -13.261 1.00 88.88 193 TRP A O 1
ATOM 1518 N N . LYS A 1 194 ? 0.622 -23.696 -11.985 1.00 82.94 194 LYS A N 1
ATOM 1519 C CA . LYS A 1 194 ? -0.205 -23.049 -13.016 1.00 82.94 194 LYS A CA 1
ATOM 1520 C C . LYS A 1 194 ? 0.194 -21.587 -13.165 1.00 82.94 194 LYS A C 1
ATOM 1522 O O . LYS A 1 194 ? 0.733 -21.014 -12.227 1.00 82.94 194 LYS A O 1
ATOM 1527 N N . ARG A 1 195 ? -0.114 -20.960 -14.302 1.00 84.06 195 ARG A N 1
ATOM 1528 C CA . ARG A 1 195 ? -0.088 -19.492 -14.407 1.00 84.06 195 ARG A CA 1
ATOM 1529 C C . ARG A 1 195 ? -1.365 -18.913 -13.782 1.00 84.06 195 ARG A C 1
ATOM 1531 O O . ARG A 1 195 ? -2.451 -19.450 -13.994 1.00 84.06 195 ARG A O 1
ATOM 1538 N N . CYS A 1 196 ? -1.233 -17.835 -13.016 1.00 77.88 196 CYS A N 1
ATOM 1539 C CA . CYS A 1 196 ? -2.354 -17.034 -12.524 1.00 77.88 196 CYS A CA 1
ATOM 1540 C C . CYS A 1 196 ? -3.091 -16.378 -13.710 1.00 77.88 196 CYS A C 1
ATOM 1542 O O . CYS A 1 196 ? -2.414 -15.782 -14.551 1.00 77.88 196 CYS A O 1
ATOM 1544 N N . PRO A 1 197 ? -4.436 -16.433 -13.795 1.00 75.19 197 PRO A N 1
ATOM 1545 C CA . PRO A 1 197 ? -5.174 -15.866 -14.927 1.00 75.19 197 PRO A CA 1
ATOM 1546 C C . PRO A 1 197 ? -5.081 -14.334 -15.008 1.00 75.19 197 PRO A C 1
ATOM 1548 O O . PRO A 1 197 ? -5.161 -13.787 -16.101 1.00 75.19 197 PRO A O 1
ATOM 1551 N N . ASN A 1 198 ? -4.884 -13.648 -13.876 1.00 69.56 198 ASN A N 1
ATOM 1552 C CA . ASN A 1 198 ? -4.837 -12.184 -13.815 1.00 69.56 198 ASN A CA 1
ATOM 1553 C C . ASN A 1 198 ? -3.436 -11.607 -14.114 1.00 69.56 198 ASN A C 1
ATOM 1555 O O . ASN A 1 198 ? -3.314 -10.584 -14.774 1.00 69.56 198 ASN A O 1
ATOM 1559 N N . CYS A 1 199 ? -2.363 -12.257 -13.642 1.00 78.69 199 CYS A N 1
ATOM 1560 C CA . CYS A 1 199 ? -0.994 -11.717 -13.729 1.00 78.69 199 CYS A CA 1
ATOM 1561 C C . CYS A 1 199 ? 0.042 -12.648 -14.387 1.00 78.69 199 CYS A C 1
ATOM 1563 O O . CYS A 1 199 ? 1.238 -12.378 -14.321 1.00 78.69 199 CYS A O 1
ATOM 1565 N N . SER A 1 200 ? -0.378 -13.770 -14.987 1.00 75.94 200 SER A N 1
ATOM 1566 C CA . SER A 1 200 ? 0.461 -14.758 -15.704 1.00 75.94 200 SER A CA 1
ATOM 1567 C C . SER A 1 200 ? 1.639 -15.394 -14.933 1.00 75.94 200 SER A C 1
ATOM 1569 O O . SER A 1 200 ? 2.350 -16.244 -15.484 1.00 75.94 200 SER A O 1
ATOM 1571 N N . ARG A 1 201 ? 1.831 -15.038 -13.656 1.00 78.19 201 ARG A N 1
ATOM 1572 C CA . ARG A 1 201 ? 2.866 -15.560 -12.750 1.00 78.19 201 ARG A CA 1
ATOM 1573 C C . ARG A 1 201 ? 2.595 -17.022 -12.390 1.00 78.19 201 ARG A C 1
ATOM 1575 O O . ARG A 1 201 ? 1.441 -17.398 -12.193 1.00 78.19 201 ARG A O 1
ATOM 1582 N N . MET A 1 202 ? 3.644 -17.839 -12.280 1.00 83.62 202 MET A N 1
ATOM 1583 C CA . MET A 1 202 ? 3.517 -19.223 -11.806 1.00 83.62 202 MET A CA 1
ATOM 1584 C C . MET A 1 202 ? 3.113 -19.271 -10.324 1.00 83.62 202 MET A C 1
ATOM 1586 O O . MET A 1 202 ? 3.650 -18.518 -9.512 1.00 83.62 202 MET A O 1
ATOM 1590 N N . ILE A 1 203 ? 2.191 -20.173 -9.989 1.00 82.56 203 ILE A N 1
ATOM 1591 C CA . ILE A 1 203 ? 1.663 -20.421 -8.642 1.00 82.56 203 ILE A CA 1
ATOM 1592 C C . ILE A 1 203 ? 1.613 -21.928 -8.343 1.00 82.56 203 ILE A C 1
ATOM 1594 O O . ILE A 1 203 ? 1.195 -22.729 -9.184 1.00 82.56 203 ILE A O 1
ATOM 1598 N N . GLU A 1 204 ? 2.030 -22.310 -7.134 1.00 83.81 204 GLU A N 1
ATOM 1599 C CA . GLU A 1 204 ? 1.955 -23.680 -6.608 1.00 83.81 204 GLU A CA 1
ATOM 1600 C C . GLU A 1 204 ? 0.676 -23.872 -5.780 1.00 83.81 204 GLU A C 1
ATOM 1602 O O . GLU A 1 204 ? 0.278 -22.987 -5.024 1.00 83.81 204 GLU A O 1
ATOM 1607 N N . ARG A 1 205 ? 0.034 -25.043 -5.887 1.00 74.25 205 ARG A N 1
ATOM 1608 C CA . ARG A 1 205 ? -1.102 -25.418 -5.031 1.00 74.25 205 ARG A CA 1
ATOM 1609 C C . ARG A 1 205 ? -0.638 -26.418 -3.974 1.00 74.25 205 ARG A C 1
ATOM 1611 O O . ARG A 1 205 ? -0.654 -27.622 -4.221 1.00 74.25 205 ARG A O 1
ATOM 1618 N N . VAL A 1 206 ? -0.267 -25.903 -2.803 1.00 73.81 206 VAL A N 1
ATOM 1619 C CA . VAL A 1 206 ? 0.220 -26.696 -1.658 1.00 73.81 206 VAL A CA 1
ATOM 1620 C C . VAL A 1 206 ? -0.872 -27.622 -1.096 1.00 73.81 206 VAL A C 1
ATOM 1622 O O . VAL A 1 206 ? -0.598 -28.769 -0.758 1.00 73.81 206 VAL A O 1
ATOM 1625 N N . SER A 1 207 ? -2.128 -27.164 -1.040 1.00 64.69 207 SER A N 1
ATOM 1626 C CA . SER A 1 207 ? -3.289 -27.964 -0.618 1.00 64.69 207 SER A CA 1
ATOM 1627 C C . SER A 1 207 ? -4.608 -27.374 -1.159 1.00 64.69 207 SER A C 1
ATOM 1629 O O . SER A 1 207 ? -4.597 -26.427 -1.947 1.00 64.69 207 SER A O 1
ATOM 1631 N N . GLY A 1 208 ? -5.758 -27.939 -0.771 1.00 67.50 208 GLY A N 1
ATOM 1632 C CA . GLY A 1 208 ? -7.078 -27.334 -1.004 1.00 67.50 208 GLY A CA 1
ATOM 1633 C C . GLY A 1 208 ? -7.772 -27.672 -2.334 1.00 67.50 208 GLY A C 1
ATOM 1634 O O . GLY A 1 208 ? -7.320 -28.508 -3.123 1.00 67.50 208 GLY A O 1
ATOM 1635 N N . CYS A 1 209 ? -8.930 -27.041 -2.553 1.00 65.94 209 CYS A N 1
ATOM 1636 C CA . CYS A 1 209 ? -9.840 -27.309 -3.674 1.00 65.94 209 CYS A CA 1
ATOM 1637 C C . CYS A 1 209 ? -9.245 -26.918 -5.049 1.00 65.94 209 CYS A C 1
ATOM 1639 O O . CYS A 1 209 ? -8.224 -26.242 -5.143 1.00 65.94 209 CYS A O 1
ATOM 1641 N N . LYS A 1 210 ? -9.872 -27.366 -6.147 1.00 62.44 210 LYS A N 1
ATOM 1642 C CA . LYS A 1 210 ? -9.380 -27.158 -7.526 1.00 62.44 210 LYS A CA 1
ATOM 1643 C C . LYS A 1 210 ? -9.653 -25.757 -8.100 1.00 62.44 210 LYS A C 1
ATOM 1645 O O . LYS A 1 210 ? -9.136 -25.451 -9.174 1.00 62.44 210 LYS A O 1
ATOM 1650 N N . HIS A 1 211 ? -10.461 -24.936 -7.429 1.00 62.09 211 HIS A N 1
ATOM 1651 C CA . HIS A 1 211 ? -10.845 -23.607 -7.906 1.00 62.09 211 HIS A CA 1
ATOM 1652 C C . HIS A 1 211 ? -9.788 -22.556 -7.559 1.00 62.09 211 HIS A C 1
ATOM 1654 O O . HIS A 1 211 ? -9.531 -22.289 -6.390 1.00 62.09 211 HIS A O 1
ATOM 1660 N N . ILE A 1 212 ? -9.225 -21.944 -8.598 1.00 59.81 212 ILE A N 1
ATOM 1661 C CA . ILE A 1 212 ? -8.419 -20.724 -8.529 1.00 59.81 212 ILE A CA 1
ATOM 1662 C C . ILE A 1 212 ? -9.260 -19.639 -9.210 1.00 59.81 212 ILE A C 1
ATOM 1664 O O . ILE A 1 212 ? -9.807 -19.893 -10.286 1.00 59.81 212 ILE A O 1
ATOM 1668 N N . ARG A 1 213 ? -9.396 -18.483 -8.563 1.00 53.25 213 ARG A N 1
ATOM 1669 C CA . ARG A 1 213 ? -9.968 -17.249 -9.115 1.00 53.25 213 ARG A CA 1
ATOM 1670 C C . ARG A 1 213 ? -8.857 -16.206 -9.157 1.00 53.25 213 ARG A C 1
ATOM 1672 O O . ARG A 1 213 ? -8.055 -16.225 -8.198 1.00 53.25 213 ARG A O 1
#

Organism: NCBI:txid60172

InterPro domains:
  IPR001841 Zinc finger, RING-type [PS50089] (40-84)
  IPR002867 IBR domain [PF01485] (105-161)
  IPR013083 Zinc finger, RING/FYVE/PHD-type [G3DSA:3.30.40.10] (34-119)
  IPR017907 Zinc finger, RING-type, conserved site [PS00518] (57-66)
  IPR018957 Zinc finger, C3HC4 RING-type [PF00097] (40-76)
  IPR031127 E3 ubiquitin ligase RBR family [PTHR11685] (28-212)
  IPR044066 TRIAD supradomain [PS51873] (36-213)

Foldseek 3Di:
DDDDDDDDDDDDDDDDDDDDDPDPPPVPPPPPPPQDWDAAPPPRDIDGPVQWDQFPVRGIHGLVRLLVQLVCVLVDVVCPPRDDPNHGGDPDPVSCVSNDDVSVVSSVVSVQQVPDLLWAFAQPPVRRHTFGPVQDDPQWHADPPPRFIAGSVLSHGDDPDDPVVPDDPPPPDCPDPPVVVVVVVVVCVVQVWDQQPPNRDTDGDPDDDPDDD

pLDDT: mean 79.54, std 19.91, range [32.16, 97.75]

Sequence (213 aa):
MASSAEYITSGDSDEGLLDDSSHDDIAETSEEETETRHACTSCTEEYPLSDIFQTECAHSYCRECILHLFENSLTNESLYPPRCCHQPIRASTAVEDMIGIEMTKRFKERKIEISDSERTYCSDKTCSRYIPPHNIRRGVGICQFCTARTCTGCKKQGHRGDCNDGANKNSIPRDDEEANDALLEKLAKRKNWKRCPNCSRMIERVSGCKHIR

Secondary structure (DSSP, 8-state):
------------------------------------EEE-TTT--EEETTSEEE-TTS-EEEHHHHHHHHHHHHH-GGGPSPEETTEEPP--HHHHHHHHHHHHHHHHHHHHHHH-SS--B-SSTTT--B--GGGEETTEEE-TTT--EEETTT-SB--SS-TTTTS-TTS-----HHHHHHHHHHHHHHHT-EE-TTT--EE---SS-S---